Protein AF-A0A7C5J459-F1 (afdb_monomer_lite)

Structure (mmCIF, N/CA/C/O backbone):
data_AF-A0A7C5J459-F1
#
_entry.id   AF-A0A7C5J459-F1
#
loop_
_atom_site.group_PDB
_atom_site.id
_atom_site.type_symbol
_atom_site.label_atom_id
_atom_site.label_alt_id
_atom_site.label_comp_id
_atom_site.label_asym_id
_atom_site.label_entity_id
_atom_site.label_seq_id
_atom_site.pdbx_PDB_ins_code
_atom_site.Cartn_x
_atom_site.Cartn_y
_atom_site.Cartn_z
_atom_site.occupancy
_atom_site.B_iso_or_equiv
_atom_site.auth_seq_id
_atom_site.auth_comp_id
_atom_site.auth_asym_id
_atom_site.auth_atom_id
_atom_site.pdbx_PDB_model_num
ATOM 1 N N . MET A 1 1 ? -40.229 -3.861 -42.668 1.00 36.97 1 MET A N 1
ATOM 2 C CA . MET A 1 1 ? -39.120 -4.112 -41.718 1.00 36.97 1 MET A CA 1
ATOM 3 C C . MET A 1 1 ? -38.227 -2.875 -41.740 1.00 36.97 1 MET A C 1
ATOM 5 O O . MET A 1 1 ? -38.131 -2.280 -42.805 1.00 36.97 1 MET A O 1
ATOM 9 N N . PRO A 1 2 ? -37.798 -2.375 -40.574 1.00 46.31 2 PRO A N 1
ATOM 10 C CA . PRO A 1 2 ? -38.264 -1.089 -40.047 1.00 46.31 2 PRO A CA 1
ATOM 11 C C . PRO A 1 2 ? -37.436 0.136 -40.458 1.00 46.31 2 PRO A C 1
ATOM 13 O O . PRO A 1 2 ? -36.292 0.038 -40.888 1.00 46.31 2 PRO A O 1
ATOM 16 N N . ALA A 1 3 ? -38.092 1.290 -40.317 1.00 39.53 3 ALA A N 1
ATOM 17 C CA . ALA A 1 3 ? -37.612 2.631 -40.607 1.00 39.53 3 ALA A CA 1
ATOM 18 C C . ALA A 1 3 ? -36.540 3.103 -39.609 1.00 39.53 3 ALA A C 1
ATOM 20 O O . ALA A 1 3 ? -36.643 2.858 -38.408 1.00 39.53 3 ALA A O 1
ATOM 21 N N . ALA A 1 4 ? -35.543 3.826 -40.122 1.00 38.62 4 ALA A N 1
ATOM 22 C CA . ALA A 1 4 ? -34.521 4.502 -39.336 1.00 38.62 4 ALA A CA 1
ATOM 23 C C . ALA A 1 4 ? -35.116 5.724 -38.616 1.00 38.62 4 ALA A C 1
ATOM 25 O O . ALA A 1 4 ? -35.597 6.661 -39.256 1.00 38.62 4 ALA A O 1
ATOM 26 N N . ILE A 1 5 ? -35.073 5.715 -37.284 1.00 43.75 5 ILE A N 1
ATOM 27 C CA . ILE A 1 5 ? -35.414 6.862 -36.439 1.00 43.75 5 ILE A CA 1
ATOM 28 C C . ILE A 1 5 ? -34.123 7.646 -36.190 1.00 43.75 5 ILE A C 1
ATOM 30 O O . ILE A 1 5 ? -33.204 7.172 -35.527 1.00 43.75 5 ILE A O 1
ATOM 34 N N . SER A 1 6 ? -34.056 8.848 -36.760 1.00 34.56 6 SER A N 1
ATOM 35 C CA . SER A 1 6 ? -33.004 9.833 -36.511 1.00 34.56 6 SER A CA 1
ATOM 36 C C . SER A 1 6 ? -33.302 10.560 -35.198 1.00 34.56 6 SER A C 1
ATOM 38 O O . SER A 1 6 ? -34.244 11.347 -35.122 1.00 34.56 6 SER A O 1
ATOM 40 N N . PHE A 1 7 ? -32.509 10.294 -34.159 1.00 35.31 7 PHE A N 1
ATOM 41 C CA . PHE A 1 7 ? -32.502 11.095 -32.935 1.00 35.31 7 PHE A CA 1
ATOM 42 C C . PHE A 1 7 ? -31.514 12.254 -33.097 1.00 35.31 7 PHE A C 1
ATOM 44 O O . PHE A 1 7 ? -30.306 12.054 -33.192 1.00 35.31 7 PHE A O 1
ATOM 51 N N . ARG A 1 8 ? -32.042 13.481 -33.136 1.00 41.81 8 ARG A N 1
ATOM 52 C CA . ARG A 1 8 ? -31.264 14.716 -32.977 1.00 41.81 8 ARG A CA 1
ATOM 53 C C . ARG A 1 8 ? -31.204 15.022 -31.475 1.00 41.81 8 ARG A C 1
ATOM 55 O O . ARG A 1 8 ? -32.276 15.130 -30.879 1.00 41.81 8 ARG A O 1
ATOM 62 N N . PRO A 1 9 ? -30.030 15.180 -30.846 1.00 42.03 9 PRO A N 1
ATOM 63 C CA . PRO A 1 9 ? -29.979 15.675 -29.479 1.00 42.03 9 PRO A CA 1
ATOM 64 C C . PRO A 1 9 ? -30.369 17.159 -29.468 1.00 42.03 9 PRO A C 1
ATOM 66 O O . PRO A 1 9 ? -29.843 17.967 -30.236 1.00 42.03 9 PRO A O 1
ATOM 69 N N . ALA A 1 10 ? -31.347 17.498 -28.630 1.00 44.25 10 ALA A N 1
ATOM 70 C CA . ALA A 1 10 ? -31.768 18.866 -28.384 1.00 44.25 10 ALA A CA 1
ATOM 71 C C . ALA A 1 10 ? -30.660 19.612 -27.625 1.00 44.25 10 ALA A C 1
ATOM 73 O O . ALA A 1 10 ? -30.301 19.236 -26.511 1.00 44.25 10 ALA A O 1
ATOM 74 N N . LEU A 1 11 ? -30.132 20.673 -28.237 1.00 48.59 11 LEU A N 1
ATOM 75 C CA . LEU A 1 11 ? -29.328 21.689 -27.562 1.00 48.59 11 LEU A CA 1
ATOM 76 C C . LEU A 1 11 ? -30.229 22.405 -26.539 1.00 48.59 11 LEU A C 1
ATOM 78 O O . LEU A 1 11 ? -31.066 23.221 -26.924 1.00 48.59 11 LEU A O 1
ATOM 82 N N . LEU A 1 12 ? -30.065 22.117 -25.246 1.00 48.66 12 LEU A N 1
ATOM 83 C CA . LEU A 1 12 ? -30.509 23.027 -24.191 1.00 48.66 12 LEU A CA 1
ATOM 84 C C . LEU A 1 12 ? -29.390 24.044 -23.957 1.00 48.66 12 LEU A C 1
ATOM 86 O O . LEU A 1 12 ? -28.321 23.711 -23.451 1.00 48.66 12 LEU A O 1
ATOM 90 N N . GLY A 1 13 ? -29.635 25.285 -24.374 1.00 43.88 13 GLY A N 1
ATOM 91 C CA . GLY A 1 13 ? -28.769 26.415 -24.072 1.00 43.88 13 GLY A CA 1
ATOM 92 C C . GLY A 1 13 ? -28.846 26.757 -22.587 1.00 43.88 13 GLY A C 1
ATOM 93 O O . GLY A 1 13 ? -29.892 27.182 -22.104 1.00 43.88 13 GLY A O 1
ATOM 94 N N . ALA A 1 14 ? -27.736 26.587 -21.873 1.00 42.94 14 ALA A N 1
ATOM 95 C CA . ALA A 1 14 ? -27.545 27.185 -20.562 1.00 42.94 14 ALA A CA 1
ATOM 96 C C . ALA A 1 14 ? -27.091 28.637 -20.760 1.00 42.94 14 ALA A C 1
ATOM 98 O O . ALA A 1 14 ? -25.957 28.905 -21.160 1.00 42.94 14 ALA A O 1
ATOM 99 N N . THR A 1 15 ? -27.992 29.584 -20.515 1.00 44.31 15 THR A N 1
ATOM 100 C CA . THR A 1 15 ? -27.653 31.006 -20.451 1.00 44.31 15 THR A CA 1
ATOM 101 C C . THR A 1 15 ? -26.947 31.266 -19.121 1.00 44.31 15 THR A C 1
ATOM 103 O O . THR A 1 15 ? -27.583 31.267 -18.071 1.00 44.31 15 THR A O 1
ATOM 106 N N . PHE A 1 16 ? -25.631 31.475 -19.153 1.00 34.34 16 PHE A N 1
ATOM 107 C CA . PHE A 1 16 ? -24.871 31.957 -18.000 1.00 34.34 16 PHE A CA 1
ATOM 108 C C . PHE A 1 16 ? -25.164 33.448 -17.800 1.00 34.34 16 PHE A C 1
ATOM 110 O O . PHE A 1 16 ? -24.742 34.283 -18.600 1.00 34.34 16 PHE A O 1
ATOM 117 N N . VAL A 1 17 ? -25.883 33.790 -16.732 1.00 41.41 17 VAL A N 1
ATOM 118 C CA . VAL A 1 17 ? -25.944 35.165 -16.227 1.00 41.41 17 VAL A CA 1
ATOM 119 C C . VAL A 1 17 ? -24.938 35.258 -15.087 1.00 41.41 17 VAL A C 1
ATOM 121 O O . VAL A 1 17 ? -25.175 34.757 -13.993 1.00 41.41 17 VAL A O 1
ATOM 124 N N . ALA A 1 18 ? -23.784 35.863 -15.362 1.00 36.44 18 ALA A N 1
ATOM 125 C CA . ALA A 1 18 ? -22.831 36.234 -14.328 1.00 36.44 18 ALA A CA 1
ATOM 126 C C . ALA A 1 18 ? -23.321 37.517 -13.645 1.00 36.44 18 ALA A C 1
ATOM 128 O O . ALA A 1 18 ? -23.294 38.593 -14.243 1.00 36.44 18 ALA A O 1
ATOM 129 N N . THR A 1 19 ? -23.746 37.415 -12.389 1.00 40.78 19 THR A N 1
ATOM 130 C CA . 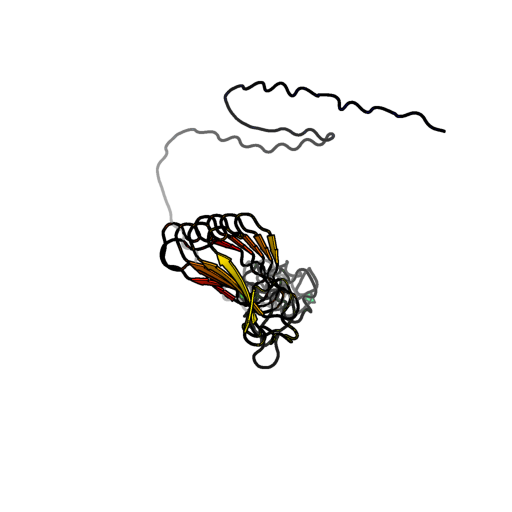THR A 1 19 ? -23.840 38.568 -11.488 1.00 40.78 19 THR A CA 1
ATOM 131 C C . THR A 1 19 ? -22.847 38.384 -10.356 1.00 40.78 19 THR A C 1
ATOM 133 O O . THR A 1 19 ? -22.788 37.333 -9.725 1.00 40.78 19 THR A O 1
ATOM 136 N N . ALA A 1 20 ? -22.028 39.411 -10.147 1.00 42.12 20 ALA A N 1
ATOM 137 C CA . ALA A 1 20 ? -21.044 39.468 -9.084 1.00 42.12 20 ALA A CA 1
ATOM 138 C C . ALA A 1 20 ? -21.714 39.422 -7.698 1.00 42.12 20 ALA A C 1
ATOM 140 O O . ALA A 1 20 ? -22.763 40.031 -7.505 1.00 42.12 20 ALA A O 1
ATOM 141 N N . ALA A 1 21 ? -21.010 38.779 -6.761 1.00 43.44 21 ALA A N 1
ATOM 142 C CA . ALA A 1 21 ? -21.267 38.637 -5.323 1.00 43.44 21 ALA A CA 1
ATOM 143 C C . ALA A 1 21 ? -22.096 37.410 -4.875 1.00 43.44 21 ALA A C 1
ATOM 145 O O . ALA A 1 21 ? -23.316 37.398 -4.953 1.00 43.44 21 ALA A O 1
ATOM 146 N N . GLY A 1 22 ? -21.379 36.435 -4.292 1.00 39.56 22 GLY A N 1
ATOM 147 C CA . GLY A 1 22 ? -21.851 35.559 -3.208 1.00 39.56 22 GLY A CA 1
ATOM 148 C C . GLY A 1 22 ? -22.685 34.336 -3.599 1.00 39.56 22 GLY A C 1
ATOM 149 O O . GLY A 1 22 ? -23.888 34.440 -3.800 1.00 39.56 22 GLY A O 1
ATOM 150 N N . CYS A 1 23 ? -22.065 33.153 -3.619 1.00 37.84 23 CYS A N 1
ATOM 151 C CA . CYS A 1 23 ? -22.757 31.869 -3.748 1.00 37.84 23 CYS A CA 1
ATOM 152 C C . CYS A 1 23 ? -23.533 31.512 -2.468 1.00 37.84 23 CYS A C 1
ATOM 154 O O . CYS A 1 23 ? -22.913 31.239 -1.443 1.00 37.84 23 CYS A O 1
ATOM 156 N N . THR A 1 24 ? -24.857 31.383 -2.553 1.00 46.66 24 THR A N 1
ATOM 157 C CA . THR A 1 24 ? -25.618 30.421 -1.741 1.00 46.66 24 THR A CA 1
ATOM 158 C C . THR A 1 24 ? -26.584 29.672 -2.660 1.00 46.66 24 THR A C 1
ATOM 160 O O . THR A 1 24 ? -27.408 30.259 -3.357 1.00 46.66 24 THR A O 1
ATOM 163 N N . SER A 1 25 ? -26.433 28.353 -2.734 1.00 49.34 25 SER A N 1
ATOM 164 C CA . SER A 1 25 ? -27.299 27.466 -3.510 1.00 49.34 25 SER A CA 1
ATOM 165 C C . SER A 1 25 ? -28.414 26.930 -2.614 1.00 49.34 25 SER A C 1
ATOM 167 O O . SER A 1 25 ? -28.144 26.169 -1.688 1.00 49.34 25 SER A O 1
ATOM 169 N N . ILE A 1 26 ? -29.659 27.313 -2.906 1.00 48.06 26 ILE A N 1
ATOM 170 C CA . ILE A 1 26 ? -30.873 26.685 -2.369 1.00 48.06 26 ILE A CA 1
ATOM 171 C C . ILE A 1 26 ? -31.306 25.595 -3.355 1.00 48.06 26 ILE A C 1
ATOM 173 O O . ILE A 1 26 ? -31.574 25.885 -4.521 1.00 48.06 26 ILE A O 1
ATOM 177 N N . LEU A 1 27 ? -31.366 24.347 -2.887 1.00 43.16 27 LEU A N 1
ATOM 178 C CA . LEU A 1 27 ? -32.030 23.241 -3.575 1.00 43.16 27 LEU A CA 1
ATOM 179 C C . LEU A 1 27 ? -33.390 23.018 -2.904 1.00 43.16 27 LEU A C 1
ATOM 181 O O . LEU A 1 27 ? -33.455 22.754 -1.707 1.00 43.16 27 LEU A O 1
ATOM 185 N N . ASP A 1 28 ? -34.462 23.153 -3.681 1.00 36.19 28 ASP A N 1
ATOM 186 C CA . ASP A 1 28 ? -35.843 22.929 -3.253 1.00 36.19 28 ASP A CA 1
ATOM 187 C C . ASP A 1 28 ? -36.226 21.464 -3.519 1.00 36.19 28 ASP A C 1
ATOM 189 O O . ASP A 1 28 ? -36.367 21.041 -4.668 1.00 36.19 28 ASP A O 1
ATOM 193 N N . PHE A 1 29 ? -36.368 20.680 -2.450 1.00 45.53 29 PHE A N 1
ATOM 194 C CA . PHE A 1 29 ? -37.084 19.409 -2.459 1.00 45.53 29 PHE A CA 1
ATOM 195 C C . PHE A 1 29 ? -38.150 19.456 -1.365 1.00 45.53 29 PHE A C 1
ATOM 197 O O . PHE A 1 29 ? -37.853 19.319 -0.184 1.00 45.53 29 PHE A O 1
ATOM 204 N N . GLY A 1 30 ? -39.408 19.600 -1.774 1.00 46.78 30 GLY A N 1
ATOM 205 C CA . GLY A 1 30 ? -40.540 18.997 -1.073 1.00 46.78 30 GLY A CA 1
ATOM 206 C C . GLY A 1 30 ? -40.690 19.323 0.417 1.00 46.78 30 GLY A C 1
ATOM 207 O O . GLY A 1 30 ? -40.675 18.421 1.246 1.00 46.78 30 GLY A O 1
ATOM 208 N N . GLY A 1 31 ? -40.973 20.586 0.742 1.00 55.03 31 GLY A N 1
ATOM 209 C CA . GLY A 1 31 ? -41.953 20.906 1.789 1.00 55.03 31 GLY A CA 1
ATOM 210 C C . GLY A 1 31 ? -41.578 20.688 3.262 1.00 55.03 31 GLY A C 1
ATOM 211 O O . GLY A 1 31 ? -42.491 20.656 4.085 1.00 55.03 31 GLY A O 1
ATOM 212 N N . TYR A 1 32 ? -40.298 20.603 3.629 1.00 40.75 32 TYR A N 1
ATOM 213 C CA . TYR A 1 32 ? -39.860 20.713 5.029 1.00 40.75 32 TYR A CA 1
ATOM 214 C C . TYR A 1 32 ? -38.958 21.939 5.221 1.00 40.75 32 TYR A C 1
ATOM 216 O O . TYR A 1 32 ? -37.886 22.033 4.631 1.00 40.75 32 TYR A O 1
ATOM 224 N N . SER A 1 33 ? -39.396 22.888 6.052 1.00 40.75 33 SER A N 1
ATOM 225 C CA . SER A 1 33 ? -38.630 24.090 6.400 1.00 40.75 33 SER A CA 1
ATOM 226 C C . SER A 1 33 ? -37.713 23.816 7.594 1.00 40.75 33 SER A C 1
ATOM 228 O O . SER A 1 33 ? -38.206 23.503 8.677 1.00 40.75 33 SER A O 1
ATOM 230 N N . TYR A 1 34 ? -36.401 23.993 7.421 1.00 39.59 34 TYR A N 1
ATOM 231 C CA . TYR A 1 34 ? -35.430 24.084 8.515 1.00 39.59 34 TYR A CA 1
ATOM 232 C C . TYR A 1 34 ? -34.784 25.475 8.499 1.00 39.59 34 TYR A C 1
ATOM 234 O O . TYR A 1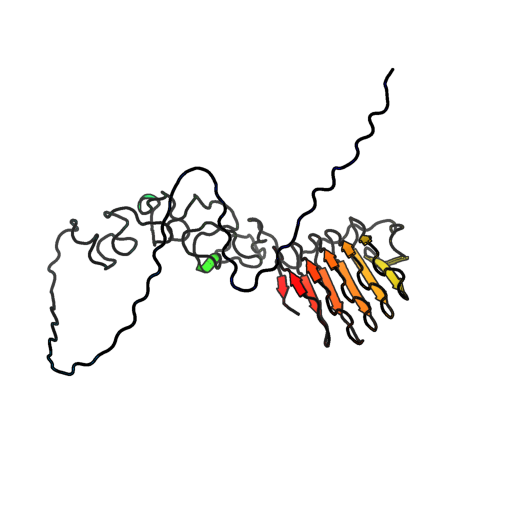 34 ? -34.339 25.945 7.454 1.00 39.59 34 TYR A O 1
ATOM 242 N N . VAL A 1 35 ? -34.776 26.145 9.651 1.00 44.16 35 VAL A N 1
ATOM 243 C CA . VAL A 1 35 ? -34.154 27.457 9.873 1.00 44.16 35 VAL A CA 1
ATOM 244 C C . VAL A 1 35 ? -32.931 27.260 10.759 1.00 44.16 35 VAL A C 1
ATOM 246 O O . VAL A 1 35 ? -33.081 26.866 11.911 1.00 44.16 35 VAL A O 1
ATOM 249 N N . ASP A 1 36 ? -31.741 27.556 10.236 1.00 43.09 36 ASP A N 1
ATOM 250 C CA . ASP A 1 36 ? -30.550 27.772 11.059 1.00 43.09 36 ASP A CA 1
ATOM 251 C C . ASP A 1 36 ? -30.332 29.281 11.221 1.00 43.09 36 ASP A C 1
ATOM 253 O O . ASP A 1 36 ? -30.130 30.019 10.252 1.00 43.09 36 ASP A O 1
ATOM 257 N N . GLY A 1 37 ? -30.486 29.748 12.457 1.00 42.72 37 GLY A N 1
ATOM 258 C CA . GLY A 1 37 ? -30.355 31.145 12.830 1.00 42.72 37 GLY A CA 1
ATOM 259 C C . GLY A 1 37 ? -28.915 31.461 13.197 1.00 42.72 37 GLY A C 1
ATOM 260 O O . GLY A 1 37 ? -28.505 31.239 14.331 1.00 42.72 37 GLY A O 1
ATOM 261 N N . THR A 1 38 ? -28.176 32.082 12.280 1.00 49.25 38 THR A N 1
ATOM 262 C CA . THR A 1 38 ? -26.984 32.855 12.641 1.00 49.25 38 THR A CA 1
ATOM 263 C C . THR A 1 38 ? -27.313 34.345 12.596 1.00 49.25 38 THR A C 1
ATOM 265 O O . THR A 1 38 ? -27.436 34.962 11.541 1.00 49.25 38 THR A O 1
ATOM 268 N N . GLY A 1 39 ? -27.487 34.928 13.781 1.00 41.28 39 GLY A N 1
ATOM 269 C CA . GLY A 1 39 ? -27.617 36.366 13.991 1.00 41.28 39 GLY A CA 1
ATOM 270 C C . GLY A 1 39 ? -26.680 36.789 15.112 1.00 41.28 39 GLY A C 1
ATOM 271 O O . GLY A 1 39 ? -26.988 36.593 16.283 1.00 41.28 39 GLY A O 1
ATOM 272 N N . GLY A 1 40 ? -25.520 37.328 14.742 1.00 42.12 40 GLY A N 1
ATOM 273 C CA . GLY A 1 40 ? -24.669 38.076 15.656 1.00 42.12 40 GLY A CA 1
ATOM 274 C C . GLY A 1 40 ? -25.208 39.491 15.839 1.00 42.12 40 GLY A C 1
ATOM 275 O O . GLY A 1 40 ? -25.556 40.145 14.859 1.00 42.12 40 GLY A O 1
ATOM 276 N N . GLU A 1 41 ? -25.208 39.980 17.078 1.00 45.81 41 GLU A N 1
ATOM 277 C CA . GLU A 1 41 ? -25.337 41.406 17.370 1.00 45.81 41 GLU A CA 1
ATOM 278 C C . GLU A 1 41 ? -24.109 41.883 18.147 1.00 45.81 41 GLU A C 1
ATOM 280 O O . GLU A 1 41 ? -23.747 41.372 19.207 1.00 45.81 41 GLU A O 1
ATOM 285 N N . THR A 1 42 ? -23.444 42.881 17.577 1.00 41.09 42 THR A N 1
ATOM 286 C CA . THR A 1 42 ? -22.448 43.723 18.231 1.00 41.09 42 THR A CA 1
ATOM 287 C C . THR A 1 42 ? -23.141 44.795 19.066 1.00 41.09 42 THR A C 1
ATOM 289 O O . THR A 1 42 ? -23.917 45.556 18.497 1.00 41.09 42 THR A O 1
ATOM 292 N N . SER A 1 43 ? -22.753 44.977 20.333 1.00 49.09 43 SER A N 1
ATOM 293 C CA . SER A 1 43 ? -22.712 46.313 20.959 1.00 49.09 43 SER A CA 1
ATOM 294 C C . SER A 1 43 ? -22.081 46.309 22.358 1.00 49.09 43 SER A C 1
ATOM 296 O O . SER A 1 43 ? -22.641 45.781 23.309 1.00 49.09 43 SER A O 1
ATOM 298 N N . THR A 1 44 ? -20.915 46.960 22.442 1.00 42.38 44 THR A N 1
ATOM 299 C CA . THR A 1 44 ? -20.500 47.955 23.455 1.00 42.38 44 THR A CA 1
ATOM 300 C C . THR A 1 44 ? -20.931 47.821 24.923 1.00 42.38 44 THR A C 1
ATOM 302 O O . THR A 1 44 ? -22.092 48.020 25.256 1.00 42.38 44 THR A O 1
ATOM 305 N N . GLY A 1 45 ? -19.920 47.840 25.804 1.00 39.41 45 GLY A N 1
ATOM 306 C CA . GLY A 1 45 ? -19.859 48.862 26.859 1.00 39.41 45 GLY A CA 1
ATOM 307 C C . GLY A 1 45 ? -19.779 48.378 28.310 1.00 39.41 45 GLY A C 1
ATOM 308 O O . GLY A 1 45 ? -20.798 48.141 28.934 1.00 39.41 45 GLY A O 1
ATOM 309 N N . GLY A 1 46 ? -18.549 48.359 28.840 1.00 42.09 46 GLY A N 1
ATOM 310 C CA . GLY A 1 46 ? -18.129 48.994 30.103 1.00 42.09 46 GLY A CA 1
ATOM 311 C C . GLY A 1 46 ? -18.852 48.682 31.422 1.00 42.09 46 GLY A C 1
ATOM 312 O O . GLY A 1 46 ? -20.011 49.024 31.610 1.00 42.09 46 GLY A O 1
ATOM 313 N N . GLY A 1 47 ? -18.090 48.234 32.425 1.00 40.41 47 GLY A N 1
ATOM 314 C CA . GLY A 1 47 ? -18.526 48.314 33.822 1.00 40.41 47 GLY A CA 1
ATOM 315 C C . GLY A 1 47 ? -17.657 47.513 34.777 1.00 40.41 47 GLY A C 1
ATOM 316 O O . GLY A 1 47 ? -17.727 46.295 34.810 1.00 40.41 47 GLY A O 1
ATOM 317 N N . ALA A 1 48 ? -16.821 48.211 35.534 1.00 41.41 48 ALA A N 1
ATOM 318 C CA . ALA A 1 48 ? -15.848 47.659 36.458 1.00 41.41 48 ALA A CA 1
ATOM 319 C C . ALA A 1 48 ? -16.449 47.074 37.757 1.00 41.41 48 ALA A C 1
ATOM 321 O O . ALA A 1 48 ? -17.386 47.631 38.319 1.00 41.41 48 ALA A O 1
ATOM 322 N N . ALA A 1 49 ? -15.714 46.086 38.282 1.00 43.28 49 ALA A N 1
ATOM 323 C CA . ALA A 1 49 ? -15.278 45.940 39.677 1.00 43.28 49 ALA A CA 1
ATOM 324 C C . ALA A 1 49 ? -16.145 45.208 40.729 1.00 43.28 49 ALA A C 1
ATOM 326 O O . ALA A 1 49 ? -17.339 45.436 40.881 1.00 43.28 49 ALA A O 1
ATOM 327 N N . LEU A 1 50 ? -15.373 44.492 41.573 1.00 42.66 50 LEU A N 1
ATOM 328 C CA . LEU A 1 50 ? -15.636 43.942 42.918 1.00 42.66 50 LEU A CA 1
ATOM 329 C C . LEU A 1 50 ? -16.492 42.659 42.921 1.00 42.66 50 LEU A C 1
ATOM 331 O O . LEU A 1 50 ? -17.558 42.635 42.338 1.00 42.66 50 LEU A O 1
ATOM 335 N N . GLY A 1 51 ? -16.145 41.541 43.559 1.00 41.78 51 GLY A N 1
ATOM 336 C CA . GLY A 1 51 ? -15.130 41.195 44.550 1.00 41.78 51 GLY A CA 1
ATOM 337 C C . GLY A 1 51 ? -15.618 39.945 45.317 1.00 41.78 51 GLY A C 1
ATOM 338 O O . GLY A 1 51 ? -16.816 39.684 45.351 1.00 41.78 51 GLY A O 1
ATOM 339 N N . GLY A 1 52 ? -14.696 39.210 45.952 1.00 46.09 52 GLY A N 1
ATOM 340 C CA . GLY A 1 52 ? -14.973 38.091 46.877 1.00 46.09 52 GLY A CA 1
ATOM 341 C C . GLY A 1 52 ? -15.059 36.726 46.176 1.00 46.09 52 GLY A C 1
ATOM 342 O O . GLY A 1 52 ? -15.823 36.563 45.243 1.00 46.09 52 GLY A O 1
ATOM 343 N N . GLY A 1 53 ? -14.269 35.702 46.503 1.00 47.31 53 GLY A N 1
ATOM 344 C CA . GLY A 1 53 ? -13.814 35.292 47.830 1.00 47.31 53 GLY A CA 1
ATOM 345 C C . GLY A 1 53 ? -14.762 34.209 48.346 1.00 47.31 53 GLY A C 1
ATOM 346 O O . GLY A 1 53 ? -15.834 34.529 48.840 1.00 47.31 53 GLY A O 1
ATOM 347 N N . GLY A 1 54 ? -14.374 32.940 48.213 1.00 45.66 54 GLY A N 1
ATOM 348 C CA . GLY A 1 54 ? -15.191 31.812 48.657 1.00 45.66 54 GLY A CA 1
ATOM 349 C C . GLY A 1 54 ? -14.519 30.471 48.396 1.00 45.66 54 GLY A C 1
ATOM 350 O O . GLY A 1 54 ? -14.946 29.722 47.528 1.00 45.66 54 GLY A O 1
ATOM 351 N N . ALA A 1 55 ? -13.446 30.189 49.136 1.00 53.84 55 ALA A N 1
ATOM 352 C CA . ALA A 1 55 ? -12.944 28.832 49.295 1.00 53.84 55 ALA A CA 1
ATOM 353 C C . ALA A 1 55 ? -13.996 28.009 50.053 1.00 53.84 55 ALA A C 1
ATOM 355 O O . ALA A 1 55 ? -14.388 28.377 51.161 1.00 53.84 55 ALA A O 1
ATOM 356 N N . GLY A 1 56 ? -14.439 26.909 49.454 1.00 49.47 56 GLY A N 1
ATOM 357 C CA . GLY A 1 56 ? -15.323 25.928 50.068 1.00 49.47 56 GLY A CA 1
ATOM 358 C C . GLY A 1 56 ? -14.737 24.535 49.905 1.00 49.47 56 GLY A C 1
ATOM 359 O O . GLY A 1 56 ? -15.190 23.769 49.066 1.00 49.47 56 GLY A O 1
ATOM 360 N N . SER A 1 57 ? -13.710 24.216 50.692 1.00 60.06 57 SER A N 1
ATOM 361 C CA . SER A 1 57 ? -13.305 22.831 50.930 1.00 60.06 57 SER A CA 1
ATOM 362 C C . SER A 1 57 ? -14.367 22.171 51.806 1.00 60.06 57 SER A C 1
ATOM 364 O O . SER A 1 57 ? -14.396 22.374 53.018 1.00 60.06 57 SER A O 1
ATOM 366 N N . GLY A 1 58 ? -15.255 21.401 51.184 1.00 52.84 58 GLY A N 1
ATOM 367 C CA . GLY A 1 58 ? -16.143 20.471 51.869 1.00 52.84 58 GLY A CA 1
ATOM 368 C C . GLY A 1 58 ? -15.501 19.092 51.902 1.00 52.84 58 GLY A C 1
ATOM 369 O O . GLY A 1 58 ? -15.729 18.288 51.010 1.00 52.84 58 GLY A O 1
ATOM 370 N N . GLY A 1 59 ? -14.672 18.831 52.913 1.00 57.75 59 GLY A N 1
ATOM 371 C CA . GLY A 1 59 ? -14.229 17.477 53.234 1.00 57.75 59 GLY A CA 1
ATOM 372 C C . GLY A 1 59 ? -15.402 16.673 53.788 1.00 57.75 59 GLY A C 1
ATOM 373 O O . GLY A 1 59 ? -15.778 16.850 54.945 1.00 57.75 59 GLY A O 1
ATOM 374 N N . GLY A 1 60 ? -15.982 15.810 52.958 1.00 55.94 60 GLY A N 1
ATOM 375 C CA . GLY A 1 60 ? -16.938 14.793 53.374 1.00 55.94 60 GLY A CA 1
ATOM 376 C C . GLY A 1 60 ? -16.207 13.488 53.651 1.00 55.94 60 GLY A C 1
ATOM 377 O O . GLY A 1 60 ? -15.870 12.751 52.733 1.00 55.94 60 GLY A O 1
ATOM 378 N N . THR A 1 61 ? -15.957 13.181 54.922 1.00 50.91 61 THR A N 1
ATOM 379 C CA . THR A 1 61 ? -15.645 11.814 55.349 1.00 50.91 61 THR A CA 1
ATOM 380 C C . THR A 1 61 ? -16.919 10.982 55.221 1.00 50.91 61 THR A C 1
ATOM 382 O O . THR A 1 61 ? -17.728 10.935 56.150 1.00 50.91 61 THR A O 1
ATOM 385 N N . GLY A 1 62 ? -17.122 10.381 54.050 1.00 54.78 62 GLY A N 1
ATOM 386 C CA . GLY A 1 62 ? -18.208 9.447 53.783 1.00 54.78 62 GLY A CA 1
ATOM 387 C C . GLY A 1 62 ? -17.950 8.120 54.486 1.00 54.78 62 GLY A C 1
ATOM 388 O O . GLY A 1 62 ? -17.143 7.305 54.054 1.00 54.78 62 GLY A O 1
ATOM 389 N N . THR A 1 63 ? -18.629 7.911 55.608 1.00 51.12 63 THR A N 1
ATOM 390 C CA . THR A 1 63 ? -18.867 6.585 56.177 1.00 51.12 63 THR A CA 1
ATOM 391 C C . THR A 1 63 ? -19.579 5.725 55.136 1.00 51.12 63 THR A C 1
ATOM 393 O O . THR A 1 63 ? -20.582 6.180 54.589 1.00 51.12 63 THR A O 1
ATOM 396 N N . GLY A 1 64 ? -19.073 4.511 54.890 1.00 57.28 64 GLY A N 1
ATOM 397 C CA . GLY A 1 64 ? -19.600 3.561 53.907 1.00 57.28 64 GLY A CA 1
ATOM 398 C C . GLY A 1 64 ? -21.126 3.510 53.883 1.00 57.28 64 GLY A C 1
ATOM 399 O O . GLY A 1 64 ? -21.760 2.995 54.807 1.00 57.28 64 GLY A O 1
ATOM 400 N N . THR A 1 65 ? -21.689 4.072 52.818 1.00 54.09 65 THR A N 1
ATOM 401 C CA . THR A 1 65 ? -23.092 3.917 52.443 1.00 54.09 65 THR A CA 1
ATOM 402 C C . THR A 1 65 ? -23.160 2.683 51.540 1.00 54.09 65 THR A C 1
ATOM 404 O O . THR A 1 65 ? -22.263 2.492 50.721 1.00 54.09 65 THR A O 1
ATOM 407 N N . PRO A 1 66 ? -24.132 1.776 51.723 1.00 54.31 66 PRO A N 1
ATOM 408 C CA . PRO A 1 66 ? -24.273 0.623 50.843 1.00 54.31 66 PRO A CA 1
ATOM 409 C C . PRO A 1 66 ? -24.559 1.103 49.415 1.00 54.31 66 PRO A C 1
ATOM 411 O O . PRO A 1 66 ? -25.438 1.945 49.247 1.00 54.31 66 PRO A O 1
ATOM 414 N N . ALA A 1 67 ? -23.827 0.551 48.437 1.00 55.47 67 ALA A N 1
ATOM 415 C CA . ALA A 1 67 ? -23.975 0.787 46.998 1.00 55.47 67 ALA A CA 1
ATOM 416 C C . ALA A 1 67 ? -25.458 0.907 46.621 1.00 55.47 67 ALA A C 1
ATOM 418 O O . ALA A 1 67 ? -26.217 -0.065 46.691 1.00 55.47 67 ALA A O 1
ATOM 419 N N . GLY A 1 68 ? -25.897 2.126 46.334 1.00 54.78 68 GLY A N 1
ATOM 420 C CA . GLY A 1 68 ? -27.313 2.446 46.341 1.00 54.78 68 GLY A CA 1
ATOM 421 C C . GLY A 1 68 ? -27.587 3.770 45.661 1.00 54.78 68 GLY A C 1
ATOM 422 O O . GLY A 1 68 ? -27.728 4.782 46.334 1.00 54.78 68 GLY A O 1
ATOM 423 N N . VAL A 1 69 ? -27.717 3.716 44.334 1.00 55.59 69 VAL A N 1
ATOM 424 C CA . VAL A 1 69 ? -28.337 4.701 43.421 1.00 55.59 69 VAL A CA 1
ATOM 425 C C . VAL A 1 69 ? -27.798 6.141 43.401 1.00 55.59 69 VAL A C 1
ATOM 427 O O . VAL A 1 69 ? -28.218 6.892 42.527 1.00 55.59 69 VAL A O 1
ATOM 430 N N . GLY A 1 70 ? -26.921 6.540 44.325 1.00 66.88 70 GLY A N 1
ATOM 431 C CA . GLY A 1 70 ? -26.303 7.873 44.358 1.00 66.88 70 GLY A CA 1
ATOM 432 C C . GLY A 1 70 ? -25.063 8.004 43.478 1.00 66.88 70 GLY A C 1
ATOM 433 O O . GLY A 1 70 ? -24.834 9.074 42.935 1.00 66.88 70 GLY A O 1
ATOM 434 N N . ASP A 1 71 ? -24.349 6.898 43.303 1.00 81.69 71 ASP A N 1
ATOM 435 C CA . ASP A 1 71 ? -23.028 6.837 42.669 1.00 81.69 71 ASP A CA 1
ATOM 436 C C . ASP A 1 71 ? -23.102 6.908 41.126 1.00 81.69 71 ASP A C 1
ATOM 438 O O . ASP A 1 71 ? -22.102 7.106 40.469 1.00 81.69 71 ASP A O 1
ATOM 442 N N . CYS A 1 72 ? -24.297 6.758 40.533 1.00 90.06 72 CYS A N 1
ATOM 443 C CA . CYS A 1 72 ? -24.472 6.624 39.076 1.00 90.06 72 CYS A CA 1
ATOM 444 C C . CYS A 1 72 ? -24.674 7.946 38.303 1.00 90.06 72 CYS A C 1
ATOM 446 O O . CYS A 1 72 ? -25.198 7.915 37.185 1.00 90.06 72 CYS A O 1
ATOM 448 N N . ALA A 1 73 ? -24.474 9.102 38.939 1.00 91.81 73 ALA A N 1
ATOM 449 C CA . ALA A 1 73 ? -24.730 10.424 38.349 1.00 91.81 73 ALA A CA 1
ATOM 450 C C . ALA A 1 73 ? -24.013 11.548 39.126 1.00 91.81 73 ALA A C 1
ATOM 452 O O . ALA A 1 73 ? -24.596 12.617 39.355 1.00 91.81 73 ALA A O 1
ATOM 453 N N . ASP A 1 74 ? -22.802 11.280 39.607 1.00 92.06 74 ASP A N 1
ATOM 454 C CA . ASP A 1 74 ? -21.998 12.187 40.424 1.00 92.06 74 ASP A CA 1
ATOM 455 C C . ASP A 1 74 ? -20.684 12.650 39.759 1.00 92.06 74 ASP A C 1
ATOM 457 O O . ASP A 1 74 ? -19.847 13.288 40.411 1.00 92.06 74 ASP A O 1
ATOM 461 N N . ASP A 1 75 ? -20.540 12.404 38.452 1.00 92.81 75 ASP A N 1
ATOM 462 C CA . ASP A 1 75 ? -19.383 12.747 37.621 1.00 92.81 75 ASP A CA 1
ATOM 463 C C . ASP A 1 75 ? -18.070 12.076 38.086 1.00 92.81 75 ASP A C 1
ATOM 465 O O . ASP A 1 75 ? -16.972 12.491 37.687 1.00 92.81 75 ASP A O 1
ATOM 469 N N . THR A 1 76 ? -18.150 11.027 38.913 1.00 93.44 76 THR A N 1
ATOM 470 C CA . THR A 1 76 ? -16.997 10.292 39.437 1.00 93.44 76 THR A CA 1
ATOM 471 C C . THR A 1 76 ? -17.137 8.802 39.162 1.00 93.44 76 THR A C 1
ATOM 473 O O . THR A 1 76 ? -18.103 8.181 39.557 1.00 93.44 76 THR A O 1
ATOM 476 N N . ARG A 1 77 ? -16.114 8.179 38.557 1.00 92.50 77 ARG A N 1
ATOM 477 C CA . ARG A 1 77 ? -16.081 6.714 38.435 1.00 92.50 77 ARG A CA 1
ATOM 478 C C . ARG A 1 77 ? -15.790 6.086 39.796 1.00 92.50 77 ARG A C 1
ATOM 480 O O . ARG A 1 77 ? -14.618 5.967 40.177 1.00 92.50 77 ARG A O 1
ATOM 487 N N . ASP A 1 78 ? -16.825 5.661 40.503 1.00 91.88 78 ASP A N 1
ATOM 488 C CA . ASP A 1 78 ? -16.692 4.951 41.771 1.00 91.88 78 ASP A CA 1
ATOM 489 C C . ASP A 1 78 ? -17.661 3.757 41.899 1.00 91.88 78 ASP A C 1
ATOM 491 O O . ASP A 1 78 ? -18.048 3.150 40.901 1.00 91.88 78 ASP A O 1
ATOM 495 N N . GLY A 1 79 ? -17.920 3.285 43.123 1.00 89.69 79 GLY A N 1
ATOM 496 C CA . GLY A 1 79 ? -18.836 2.169 43.364 1.00 89.69 79 GLY A CA 1
ATOM 497 C C . GLY A 1 79 ? -18.549 0.917 42.517 1.00 89.69 79 GLY A C 1
ATOM 498 O O . GLY A 1 79 ? -17.514 0.268 42.679 1.00 89.69 79 GLY A O 1
ATOM 499 N N . ASN A 1 80 ? -19.507 0.562 41.652 1.00 89.62 80 ASN A N 1
ATOM 500 C CA . ASN A 1 80 ? -19.427 -0.563 40.705 1.00 89.62 80 ASN A CA 1
ATOM 501 C C . ASN A 1 80 ? -19.432 -0.093 39.237 1.00 89.62 80 ASN A C 1
ATOM 503 O O . ASN A 1 80 ? -19.870 -0.837 38.361 1.00 89.62 80 ASN A O 1
ATOM 507 N N . GLU A 1 81 ? -19.027 1.143 38.973 1.00 95.56 81 GLU A N 1
ATOM 508 C CA . GLU A 1 81 ? -19.050 1.729 37.639 1.00 95.56 81 GLU A CA 1
ATOM 509 C C . GLU A 1 81 ? -17.867 1.294 36.771 1.00 95.56 81 GLU A C 1
ATOM 511 O O . GLU A 1 81 ? -16.706 1.256 37.206 1.00 95.56 81 GLU A O 1
ATOM 516 N N . THR A 1 82 ? -18.137 1.015 35.496 1.00 96.62 82 THR A N 1
ATOM 517 C CA . THR A 1 82 ? -17.078 0.679 34.532 1.00 96.62 82 THR A CA 1
ATOM 518 C C . THR A 1 82 ? -16.553 1.899 33.787 1.00 96.62 82 THR A C 1
ATOM 520 O O . THR A 1 82 ? -15.399 1.897 33.363 1.00 96.62 82 THR A O 1
ATOM 523 N N . ASP A 1 83 ? -17.346 2.964 33.706 1.00 97.00 83 ASP A N 1
ATOM 524 C CA . ASP A 1 83 ? -16.932 4.313 33.322 1.00 97.00 83 ASP A CA 1
ATOM 525 C C . ASP A 1 83 ? -17.750 5.331 34.132 1.00 97.00 83 ASP A C 1
ATOM 527 O O . ASP A 1 83 ? -18.720 4.950 34.771 1.00 97.00 83 ASP A O 1
ATOM 531 N N . VAL A 1 84 ? -17.363 6.606 34.122 1.00 96.12 84 VAL A N 1
ATOM 532 C CA . VAL A 1 84 ? -18.025 7.668 34.900 1.00 96.12 84 VAL A CA 1
ATOM 533 C C . VAL A 1 84 ? -19.539 7.670 34.654 1.00 96.12 84 VAL A C 1
ATOM 535 O O . VAL A 1 84 ? -19.965 7.874 33.510 1.00 96.12 84 VAL A O 1
ATOM 538 N N . ASP A 1 85 ? -20.315 7.483 35.724 1.00 95.19 85 ASP A N 1
ATOM 539 C CA . ASP A 1 85 ? -21.781 7.500 35.760 1.00 95.19 85 ASP A CA 1
ATOM 540 C C . ASP A 1 85 ? -22.471 6.358 34.981 1.00 95.19 85 ASP A C 1
ATOM 542 O O . ASP A 1 85 ? -23.635 6.480 34.568 1.00 95.19 85 ASP A O 1
ATOM 546 N N . CYS A 1 86 ? -21.773 5.247 34.696 1.00 96.69 86 CYS A N 1
ATOM 547 C CA . CYS A 1 86 ? -22.348 4.134 33.939 1.00 96.69 86 CYS A CA 1
ATOM 548 C C . CYS A 1 86 ? -21.679 2.755 34.137 1.00 96.69 86 CYS A C 1
ATOM 550 O O . CYS A 1 86 ? -20.543 2.602 34.590 1.00 96.69 86 CYS A O 1
ATOM 552 N N . GLY A 1 87 ? -22.409 1.709 33.734 1.00 96.12 87 GLY A N 1
ATOM 553 C CA . GLY A 1 87 ? -21.957 0.315 33.784 1.00 96.12 87 GLY A CA 1
ATOM 554 C C . GLY A 1 87 ? -22.167 -0.369 35.140 1.00 96.12 87 GLY A C 1
ATOM 555 O O . GLY A 1 87 ? -22.585 0.246 36.123 1.00 96.12 87 GLY A O 1
ATOM 556 N N . GLY A 1 88 ? -21.947 -1.684 35.191 1.00 93.50 88 GLY A N 1
ATOM 557 C CA . GLY A 1 88 ? -22.156 -2.499 36.385 1.00 93.50 88 GLY A CA 1
ATOM 558 C C . GLY A 1 88 ? -23.597 -2.448 36.901 1.00 93.50 88 GLY A C 1
ATOM 559 O O . GLY A 1 88 ? -24.513 -3.009 36.299 1.00 93.50 88 GLY A O 1
ATOM 560 N N . THR A 1 89 ? -23.808 -1.816 38.061 1.00 92.56 89 THR A N 1
ATOM 561 C CA . THR A 1 89 ? -25.157 -1.625 38.637 1.00 92.56 89 THR A CA 1
ATOM 562 C C . THR A 1 89 ? -25.866 -0.360 38.151 1.00 92.56 89 THR A C 1
ATOM 564 O O . THR A 1 89 ? -27.052 -0.182 38.441 1.00 92.56 89 THR A O 1
ATOM 567 N N . CYS A 1 90 ? -25.150 0.515 37.448 1.00 94.75 90 CYS A N 1
ATOM 568 C CA . CYS A 1 90 ? -25.650 1.760 36.881 1.00 94.75 90 CYS A CA 1
ATOM 569 C C . CYS A 1 90 ? -26.230 1.533 35.470 1.00 94.75 90 CYS A C 1
ATOM 571 O O . CYS A 1 90 ? -26.157 0.420 34.935 1.00 94.75 90 CYS A O 1
ATOM 573 N N . PRO A 1 91 ? -26.878 2.542 34.854 1.00 95.81 91 PRO A N 1
ATOM 574 C CA . PRO A 1 91 ? -27.335 2.436 33.471 1.00 95.81 91 PRO A CA 1
ATOM 575 C C . PRO A 1 91 ? -26.187 2.061 32.516 1.00 95.81 91 PRO A C 1
ATOM 577 O O . PRO A 1 91 ? -25.045 2.450 32.765 1.00 95.81 91 PRO A O 1
ATOM 580 N N . PRO A 1 92 ? -26.458 1.343 31.411 1.00 97.62 92 PRO A N 1
ATOM 581 C CA . PRO A 1 92 ? -25.414 0.980 30.462 1.00 97.62 92 PRO A CA 1
ATOM 582 C C . PRO A 1 92 ? -24.733 2.210 29.852 1.00 97.62 92 PRO A C 1
ATOM 584 O O . PRO A 1 92 ? -25.390 3.167 29.438 1.00 97.62 92 PRO A O 1
ATOM 587 N N . CYS A 1 93 ? -23.414 2.143 29.753 1.00 98.31 93 CYS A N 1
ATOM 588 C CA . CYS A 1 93 ? -22.549 3.102 29.107 1.00 98.31 93 CYS A CA 1
ATOM 589 C C . CYS A 1 93 ? -22.839 3.234 27.607 1.00 98.31 93 CYS A C 1
ATOM 591 O O . CYS A 1 93 ? -23.200 2.279 26.909 1.00 98.31 93 CYS A O 1
ATOM 593 N N . THR A 1 94 ? -22.657 4.447 27.092 1.00 98.12 94 THR A N 1
ATOM 594 C CA . THR A 1 94 ? -22.765 4.745 25.662 1.00 98.12 94 THR A CA 1
ATOM 595 C C . THR A 1 94 ? -21.550 4.228 24.886 1.00 98.12 94 THR A C 1
ATOM 597 O O . THR A 1 94 ? -20.533 3.849 25.461 1.00 98.12 94 THR A O 1
ATOM 600 N N . GLN A 1 95 ? -21.651 4.200 23.555 1.00 98.31 95 GLN A N 1
ATOM 601 C CA . GLN A 1 95 ? -20.546 3.808 22.675 1.00 98.31 95 GLN A CA 1
ATOM 602 C C . GLN A 1 95 ? -19.260 4.602 22.988 1.00 98.31 95 GLN A C 1
ATOM 604 O O . GLN A 1 95 ? -19.317 5.812 23.211 1.00 98.31 95 GLN A O 1
ATOM 609 N N . GLY A 1 96 ? -18.116 3.914 22.995 1.00 97.69 96 GLY A N 1
ATOM 610 C CA . GLY A 1 96 ? -16.783 4.481 23.234 1.00 97.69 96 GLY A CA 1
ATOM 611 C C . GLY A 1 96 ? -16.395 4.657 24.702 1.00 97.69 96 GLY A C 1
ATOM 612 O O . GLY A 1 96 ? -15.249 4.981 24.993 1.00 97.69 96 GLY A O 1
ATOM 613 N N . LYS A 1 97 ? -17.316 4.418 25.638 1.00 98.25 97 LYS A N 1
ATOM 614 C CA . LYS A 1 97 ? -17.039 4.401 27.080 1.00 98.25 97 LYS A CA 1
ATOM 615 C C . LYS A 1 97 ? -16.384 3.093 27.520 1.00 98.25 97 LYS A C 1
ATOM 617 O O . LYS A 1 97 ? -16.478 2.088 26.815 1.00 98.25 97 LYS A O 1
ATOM 622 N N . MET A 1 98 ? -15.727 3.109 28.675 1.00 97.94 98 MET A N 1
ATOM 623 C CA . MET A 1 98 ? -15.106 1.930 29.275 1.00 97.94 98 MET A CA 1
ATOM 624 C C . MET A 1 98 ? -16.144 0.909 29.758 1.00 97.94 98 MET A C 1
ATOM 626 O O . MET A 1 98 ? -17.215 1.253 30.256 1.00 97.94 98 MET A O 1
ATOM 630 N N . CYS A 1 99 ? -15.805 -0.369 29.628 1.00 98.12 99 CYS A N 1
ATOM 631 C CA . CYS A 1 99 ? -16.652 -1.485 30.036 1.00 98.12 99 CYS A CA 1
ATOM 632 C C . CYS A 1 99 ? -15.806 -2.680 30.477 1.00 98.12 99 CYS A C 1
ATOM 634 O O . CYS A 1 99 ? -14.645 -2.803 30.081 1.00 98.12 99 CYS A O 1
ATOM 636 N N . GLU A 1 100 ? -16.400 -3.577 31.262 1.00 97.75 100 GLU A N 1
ATOM 637 C CA . GLU A 1 100 ? -15.793 -4.864 31.630 1.00 97.75 100 GLU A CA 1
ATOM 638 C C . GLU A 1 100 ? -16.631 -6.050 31.133 1.00 97.75 100 GLU A C 1
ATOM 640 O O . GLU A 1 100 ? -16.107 -7.132 30.865 1.00 97.75 100 GLU A O 1
ATOM 645 N N . LEU A 1 101 ? -17.939 -5.845 30.980 1.00 97.69 101 LEU A N 1
ATOM 646 C CA . LEU A 1 101 ? -18.918 -6.835 30.567 1.00 97.69 101 LEU A CA 1
ATOM 647 C C . LEU A 1 101 ? -19.778 -6.307 29.410 1.00 97.69 101 LEU A C 1
ATOM 649 O O . LEU A 1 101 ? -20.078 -5.116 29.342 1.00 97.69 101 LEU A O 1
ATOM 653 N N . PRO A 1 102 ? -20.295 -7.197 28.541 1.00 97.69 102 PRO A N 1
ATOM 654 C CA . PRO A 1 102 ? -21.257 -6.820 27.503 1.00 97.69 102 PRO A CA 1
ATOM 655 C C . PRO A 1 102 ? -22.484 -6.063 28.037 1.00 97.69 102 PRO A C 1
ATOM 657 O O . PRO A 1 102 ? -23.023 -5.195 27.357 1.00 97.69 102 PRO A O 1
ATOM 660 N N . THR A 1 103 ? -22.917 -6.370 29.266 1.00 97.31 103 THR A N 1
ATOM 661 C CA . THR A 1 103 ? -24.057 -5.719 29.933 1.00 97.31 103 THR A CA 1
ATOM 662 C C . THR A 1 103 ? -23.795 -4.275 30.338 1.00 97.31 103 THR A C 1
ATOM 664 O O . THR A 1 103 ? -24.756 -3.540 30.555 1.00 97.31 103 THR A O 1
ATOM 667 N N . ASP A 1 104 ? -22.530 -3.865 30.422 1.00 98.19 104 ASP A N 1
ATOM 668 C CA . ASP A 1 104 ? -22.174 -2.484 30.737 1.00 98.19 104 ASP A CA 1
ATOM 669 C C . ASP A 1 104 ? -22.435 -1.563 29.554 1.00 98.19 104 ASP A C 1
ATOM 671 O O . ASP A 1 104 ? -22.508 -0.360 29.739 1.00 98.19 104 ASP A O 1
ATOM 675 N N . CYS A 1 105 ? -22.601 -2.098 28.345 1.00 98.44 105 CYS A N 1
ATOM 676 C CA . CYS A 1 105 ? -22.750 -1.308 27.136 1.00 98.44 105 CYS A CA 1
ATOM 677 C C . CYS A 1 105 ? -24.196 -1.274 26.666 1.00 98.44 105 CYS A C 1
ATOM 679 O O . CYS A 1 105 ? -24.838 -2.309 26.496 1.00 98.44 105 CYS A O 1
ATOM 681 N N . ALA A 1 106 ? -24.692 -0.081 26.337 1.00 98.19 106 ALA A N 1
ATOM 682 C CA . ALA A 1 106 ? -26.003 0.082 25.711 1.00 98.19 106 ALA A CA 1
ATOM 683 C C . ALA A 1 106 ? -26.097 -0.663 24.365 1.00 98.19 106 ALA A C 1
ATOM 685 O O . ALA A 1 106 ? -27.184 -1.058 23.947 1.00 98.19 106 ALA A O 1
ATOM 686 N N . THR A 1 107 ? -24.955 -0.867 23.703 1.00 97.56 107 THR A N 1
ATOM 687 C CA . THR A 1 107 ? -24.821 -1.645 22.466 1.00 97.56 107 THR A CA 1
ATOM 688 C C . THR A 1 107 ? -24.846 -3.155 22.699 1.00 97.56 107 THR A C 1
ATOM 690 O O . THR A 1 107 ? -25.149 -3.902 21.776 1.00 97.56 107 THR A O 1
ATOM 693 N N . GLY A 1 108 ? -24.553 -3.610 23.921 1.00 97.88 108 GLY A N 1
ATOM 694 C CA . GLY A 1 108 ? -24.384 -5.022 24.253 1.00 97.88 108 GLY A CA 1
ATOM 695 C C . GLY A 1 108 ? -23.023 -5.608 23.869 1.00 97.88 108 GLY A C 1
ATOM 696 O O . GLY A 1 108 ? -22.844 -6.814 24.011 1.00 97.88 108 GLY A O 1
ATOM 697 N N . PHE A 1 109 ? -22.071 -4.797 23.394 1.00 98.19 109 PHE A N 1
ATOM 698 C CA . PHE A 1 109 ? -20.750 -5.259 22.961 1.00 98.19 109 PHE A CA 1
ATOM 699 C C . PHE A 1 109 ? -19.654 -4.528 23.728 1.00 98.19 109 PHE A C 1
ATOM 701 O O . PHE A 1 109 ? -19.456 -3.329 23.542 1.00 98.19 109 PHE A O 1
ATOM 708 N N . CYS A 1 110 ? -18.944 -5.258 24.585 1.00 98.12 110 CYS A N 1
ATOM 709 C CA . CYS A 1 110 ? -17.749 -4.769 25.257 1.00 98.12 110 CYS A CA 1
ATOM 710 C C . CYS A 1 110 ? -16.527 -5.447 24.636 1.00 98.12 110 CYS A C 1
ATOM 712 O O . CYS A 1 110 ? -16.311 -6.639 24.860 1.00 98.12 110 CYS A O 1
ATOM 714 N N . VAL A 1 111 ? -15.768 -4.704 23.830 1.00 97.12 111 VAL A N 1
ATOM 715 C CA . VAL A 1 111 ? -14.581 -5.193 23.112 1.00 97.12 111 VAL A CA 1
ATOM 716 C C . VAL A 1 111 ? -13.435 -4.223 23.372 1.00 97.12 111 VAL A C 1
ATOM 718 O O . VAL A 1 111 ? -13.648 -3.015 23.392 1.00 97.12 111 VAL A O 1
ATOM 721 N N . ASP A 1 112 ? -12.233 -4.735 23.642 1.00 95.88 112 ASP A N 1
ATOM 722 C CA . ASP A 1 112 ? -11.050 -3.930 24.003 1.00 95.88 112 ASP A CA 1
ATOM 723 C C . ASP A 1 112 ? -11.267 -2.978 25.192 1.00 95.88 112 ASP A C 1
ATOM 725 O O . ASP A 1 112 ? -10.677 -1.900 25.279 1.00 95.88 112 ASP A O 1
ATOM 729 N N . GLY A 1 113 ? -12.159 -3.360 26.112 1.00 96.75 113 GLY A N 1
ATOM 730 C CA . GLY A 1 113 ? -12.553 -2.520 27.243 1.00 96.75 113 GLY A CA 1
ATOM 731 C C . GLY A 1 113 ? -13.279 -1.240 26.822 1.00 96.75 113 GLY A C 1
ATOM 732 O O . GLY A 1 113 ? -13.219 -0.245 27.547 1.00 96.75 113 GLY A O 1
ATOM 733 N N . ARG A 1 114 ? -13.918 -1.234 25.643 1.00 98.00 114 ARG A N 1
ATOM 734 C CA . ARG A 1 114 ? -14.753 -0.147 25.122 1.00 98.00 114 ARG A CA 1
ATOM 735 C C . ARG A 1 114 ? -16.109 -0.656 24.646 1.00 98.00 114 ARG A C 1
ATOM 737 O O . ARG A 1 114 ? -16.233 -1.737 24.070 1.00 98.00 114 ARG A O 1
ATOM 744 N N . CYS A 1 115 ? -17.139 0.159 24.847 1.00 98.50 115 CYS A N 1
ATOM 745 C CA . CYS A 1 115 ? -18.467 -0.119 24.322 1.00 98.50 115 CYS A CA 1
ATOM 746 C C . CYS A 1 115 ? -18.502 0.064 22.809 1.00 98.50 115 CYS A C 1
ATOM 748 O O . CYS A 1 115 ? -18.492 1.188 22.304 1.00 98.50 115 CYS A O 1
ATOM 750 N N . CYS A 1 116 ? -18.555 -1.054 22.097 1.00 98.19 116 CYS A N 1
ATOM 751 C CA . CYS A 1 116 ? -18.408 -1.112 20.656 1.00 98.19 116 CYS A CA 1
ATOM 752 C C . CYS A 1 116 ? -19.747 -1.017 19.919 1.00 98.19 116 CYS A C 1
ATOM 754 O O . CYS A 1 116 ? -20.781 -1.404 20.463 1.00 98.19 116 CYS A O 1
ATOM 756 N N . ASN A 1 117 ? -19.758 -0.525 18.678 1.00 97.56 117 ASN A N 1
ATOM 757 C CA . ASN A 1 117 ? -20.959 -0.482 17.830 1.00 97.56 117 ASN A CA 1
ATOM 758 C C . ASN A 1 117 ? -21.426 -1.858 17.331 1.00 97.56 117 ASN A C 1
ATOM 760 O O . ASN A 1 117 ? -22.581 -1.977 16.922 1.00 97.56 117 ASN A O 1
ATOM 764 N N . ASP A 1 118 ? -20.554 -2.866 17.341 1.00 96.94 118 ASP A N 1
ATOM 765 C CA . ASP A 1 118 ? -20.854 -4.247 16.958 1.00 96.94 118 ASP A CA 1
ATOM 766 C C . ASP A 1 118 ? -19.973 -5.259 17.724 1.00 96.94 118 ASP A C 1
ATOM 768 O O . ASP A 1 118 ? -19.190 -4.879 18.593 1.00 96.94 118 ASP A O 1
ATOM 772 N N . GLU A 1 119 ? -20.136 -6.557 17.437 1.00 95.88 119 GLU A N 1
ATOM 773 C CA . GLU A 1 119 ? -19.421 -7.665 18.097 1.00 95.88 119 GLU A CA 1
ATOM 774 C C . GLU A 1 119 ? -17.897 -7.635 17.907 1.00 95.88 119 GLU A C 1
ATOM 776 O O . GLU A 1 119 ? -17.183 -8.261 18.684 1.00 95.88 119 GLU A O 1
ATOM 781 N N . CYS A 1 120 ? -17.409 -6.963 16.861 1.00 96.19 120 CYS A N 1
ATOM 782 C CA . CYS A 1 120 ? -16.001 -6.807 16.513 1.00 96.19 120 CYS A CA 1
ATOM 783 C C . CYS A 1 120 ? -15.154 -8.097 16.528 1.00 96.19 120 CYS A C 1
ATOM 785 O O . CYS A 1 120 ? -13.985 -8.094 16.888 1.00 96.19 120 CYS A O 1
ATOM 787 N N . ALA A 1 121 ? -15.733 -9.219 16.093 1.00 91.75 121 ALA A N 1
ATOM 788 C CA . ALA A 1 121 ? -15.129 -10.554 16.191 1.00 91.75 121 ALA A CA 1
ATOM 789 C C . ALA A 1 121 ? -14.115 -10.917 15.076 1.00 91.75 121 ALA A C 1
ATOM 791 O O . ALA A 1 121 ? -13.810 -12.095 14.884 1.00 91.75 121 ALA A O 1
ATOM 792 N N . GLY A 1 122 ? -13.652 -9.950 14.276 1.00 90.88 122 GLY A N 1
ATOM 793 C CA . GLY A 1 122 ? -12.681 -10.214 13.202 1.00 90.88 122 GLY A CA 1
ATOM 794 C C . GLY A 1 122 ? -11.251 -10.316 13.734 1.00 90.88 122 GLY A C 1
ATOM 795 O O . GLY A 1 122 ? -10.942 -9.681 14.729 1.00 90.88 122 GLY A O 1
ATOM 796 N N . THR A 1 123 ? -10.385 -11.079 13.055 1.00 92.31 123 THR A N 1
ATOM 797 C CA . THR A 1 123 ? -8.989 -11.300 13.483 1.00 92.31 123 THR A CA 1
ATOM 798 C C . THR A 1 123 ? -8.226 -9.992 13.657 1.00 92.31 123 THR A C 1
ATOM 800 O O . THR A 1 123 ? -7.738 -9.731 14.740 1.00 92.31 123 THR A O 1
ATOM 803 N N . CYS A 1 124 ? -8.189 -9.148 12.626 1.00 93.44 124 CYS A N 1
ATOM 804 C CA . CYS A 1 124 ? -7.516 -7.849 12.678 1.00 93.44 124 CYS A CA 1
ATOM 805 C C . CYS A 1 124 ? -8.512 -6.702 12.807 1.00 93.44 124 CYS A C 1
ATOM 807 O O . CYS A 1 124 ? -8.590 -5.804 11.960 1.00 93.44 124 CYS A O 1
ATOM 809 N N . ARG A 1 125 ? -9.351 -6.787 13.838 1.00 95.94 125 ARG A N 1
ATOM 810 C CA . ARG A 1 125 ? -10.337 -5.766 14.179 1.00 95.94 125 ARG A CA 1
ATOM 811 C C . ARG A 1 125 ? -10.249 -5.441 15.653 1.00 95.94 125 ARG A C 1
ATOM 813 O O . ARG A 1 125 ? -10.105 -6.332 16.477 1.00 95.94 125 ARG A O 1
ATOM 820 N N . ALA A 1 126 ? -10.396 -4.162 15.949 1.00 96.50 126 ALA A N 1
ATOM 821 C CA . ALA A 1 126 ? -10.398 -3.657 17.305 1.00 96.50 126 ALA A CA 1
ATOM 822 C C . ALA A 1 126 ? -11.385 -2.496 17.428 1.00 96.50 126 ALA A C 1
ATOM 824 O O . ALA A 1 126 ? -11.857 -1.935 16.436 1.00 96.50 126 ALA A O 1
ATOM 825 N N . CYS A 1 127 ? -11.713 -2.162 18.668 1.00 97.00 127 CYS A N 1
ATOM 826 C CA . CYS A 1 127 ? -12.676 -1.133 19.021 1.00 97.00 127 CYS A CA 1
ATOM 827 C C . CYS A 1 127 ? -12.090 -0.006 19.878 1.00 97.00 127 CYS A C 1
ATOM 829 O O . CYS A 1 127 ? -12.749 1.015 20.101 1.00 97.00 127 CYS A O 1
ATOM 831 N N . SER A 1 128 ? -10.863 -0.179 20.371 1.00 96.38 128 SER A N 1
ATOM 832 C CA . SER A 1 128 ? -10.142 0.880 21.067 1.00 96.38 128 SER A CA 1
ATOM 833 C C . SER A 1 128 ? -9.338 1.746 20.099 1.00 96.38 128 SER A C 1
ATOM 835 O O . SER A 1 128 ? -8.811 1.294 19.074 1.00 96.38 128 SER A O 1
ATOM 837 N N . ALA A 1 129 ? -9.221 3.019 20.452 1.00 95.44 129 ALA A N 1
ATOM 838 C CA . ALA A 1 129 ? -8.466 4.002 19.699 1.00 95.44 129 ALA A CA 1
ATOM 839 C C . ALA A 1 129 ? -6.972 3.695 19.667 1.00 95.44 129 ALA A C 1
ATOM 841 O O . ALA A 1 129 ? -6.320 3.918 18.650 1.00 95.44 129 ALA A O 1
ATOM 842 N N . ASP A 1 130 ? -6.449 3.128 20.753 1.00 94.62 130 ASP A N 1
ATOM 843 C CA . ASP A 1 130 ? -5.034 2.779 20.870 1.00 94.62 130 ASP A CA 1
ATOM 844 C C . ASP A 1 130 ? -4.615 1.693 19.864 1.00 94.62 130 ASP A C 1
ATOM 846 O O . ASP A 1 130 ? -3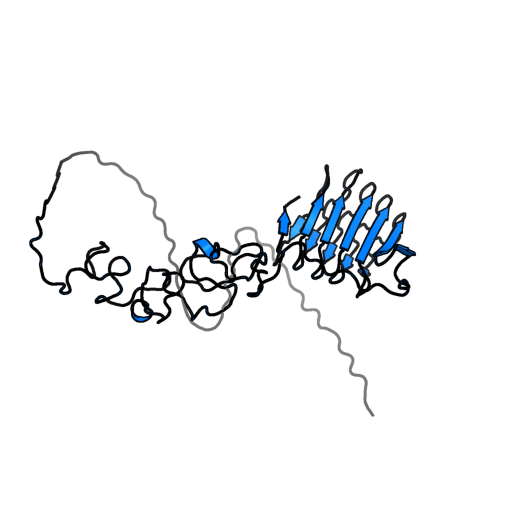.472 1.693 19.419 1.00 94.62 130 ASP A O 1
ATOM 850 N N . LYS A 1 131 ? -5.538 0.804 19.472 1.00 93.75 131 LYS A N 1
ATOM 851 C CA . LYS A 1 131 ? -5.281 -0.294 18.523 1.00 93.75 131 LYS A CA 1
ATOM 852 C C . LYS A 1 131 ? -5.581 0.068 17.067 1.00 93.75 131 LYS A C 1
ATOM 854 O O . LYS A 1 131 ? -4.992 -0.490 16.151 1.00 93.75 131 LYS A O 1
ATOM 859 N N . THR A 1 132 ? -6.531 0.974 16.835 1.00 92.56 132 THR A N 1
ATOM 860 C CA . THR A 1 132 ? -7.040 1.284 15.482 1.00 92.56 132 THR A CA 1
ATOM 861 C C . THR A 1 132 ? -6.654 2.668 14.966 1.00 92.56 132 THR A C 1
ATOM 863 O O . THR A 1 132 ? -6.922 2.993 13.809 1.00 92.56 132 THR A O 1
ATOM 866 N N . GLY A 1 133 ? -6.142 3.548 15.830 1.00 90.06 133 GLY A N 1
ATOM 867 C CA . GLY A 1 133 ? -5.963 4.972 15.532 1.00 90.06 133 GLY A CA 1
ATOM 868 C C . GLY A 1 133 ? -7.273 5.737 15.273 1.00 90.06 133 GLY A C 1
ATOM 869 O O . GLY A 1 133 ? -7.234 6.912 14.903 1.00 90.06 133 GLY A O 1
ATOM 870 N N . THR A 1 134 ? -8.434 5.092 15.442 1.00 91.94 134 THR A N 1
ATOM 871 C CA . THR A 1 134 ? -9.771 5.671 15.232 1.00 91.94 134 THR A CA 1
ATOM 872 C C . THR A 1 134 ? -10.432 5.982 16.582 1.00 91.94 134 THR A C 1
ATOM 874 O O . THR A 1 134 ? -9.904 5.628 17.620 1.00 91.94 134 THR A O 1
ATOM 877 N N . ALA A 1 135 ? -11.558 6.699 16.632 1.00 95.56 135 ALA A N 1
ATOM 878 C CA . ALA A 1 135 ? -12.226 6.982 17.908 1.00 95.56 135 ALA A CA 1
ATOM 879 C C . ALA A 1 135 ? -12.700 5.698 18.625 1.00 95.56 135 ALA A C 1
ATOM 881 O O . ALA A 1 135 ? -13.201 4.780 17.975 1.00 95.56 135 ALA A O 1
ATOM 882 N N . ASP A 1 136 ? -12.606 5.685 19.961 1.00 97.56 136 ASP A N 1
ATOM 883 C CA . ASP A 1 136 ? -13.091 4.586 20.805 1.00 97.56 136 ASP A CA 1
ATOM 884 C C . ASP A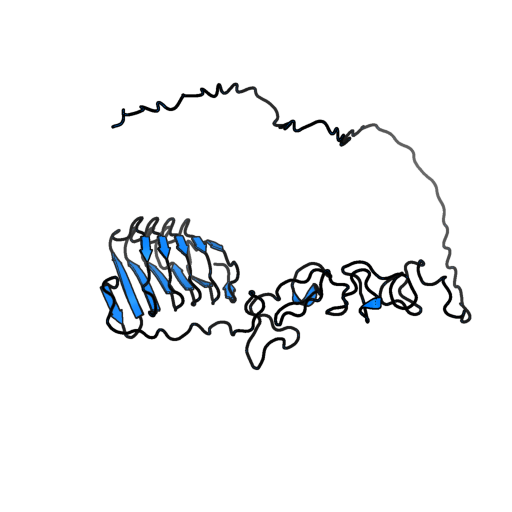 1 136 ? -14.556 4.230 20.500 1.00 97.56 136 ASP A C 1
ATOM 886 O O . ASP A 1 136 ? -15.418 5.100 20.339 1.00 97.56 136 ASP A O 1
ATOM 890 N N . GLY A 1 137 ? -14.854 2.930 20.492 1.00 96.56 137 GLY A N 1
ATOM 891 C CA . GLY A 1 137 ? -16.204 2.400 20.321 1.00 96.56 137 GLY A CA 1
ATOM 892 C C . GLY A 1 137 ? -16.610 2.145 18.872 1.00 96.56 137 GLY A C 1
ATOM 893 O O . GLY A 1 137 ? -17.726 1.673 18.647 1.00 96.56 137 GLY A O 1
ATOM 894 N N . LEU A 1 138 ? -15.754 2.438 17.890 1.00 97.38 138 LEU A N 1
ATOM 895 C CA . LEU A 1 138 ? -15.968 2.052 16.497 1.00 97.38 138 LEU A CA 1
ATOM 896 C C . LEU A 1 138 ? -15.122 0.822 16.154 1.00 97.38 138 LEU A C 1
ATOM 898 O O . LEU A 1 138 ? -13.900 0.906 16.138 1.00 97.38 138 LEU A O 1
ATOM 902 N N . CYS A 1 139 ? -15.773 -0.292 15.819 1.00 97.06 139 CYS A N 1
ATOM 903 C CA . CYS A 1 139 ? -15.095 -1.468 15.299 1.00 97.06 139 CYS A CA 1
ATOM 904 C C . CYS A 1 139 ? -14.546 -1.180 13.901 1.00 97.06 139 CYS A C 1
ATOM 906 O O . CYS A 1 139 ? -15.291 -1.106 12.914 1.00 97.06 139 CYS A O 1
ATOM 908 N N . THR A 1 140 ? -13.232 -1.039 13.799 1.00 95.44 140 THR A N 1
ATOM 909 C CA . THR A 1 140 ? -12.536 -0.828 12.529 1.00 95.44 140 THR A CA 1
ATOM 910 C C . THR A 1 140 ? -11.411 -1.839 12.360 1.00 95.44 140 THR A C 1
ATOM 912 O O . THR A 1 140 ? -11.235 -2.754 13.163 1.00 95.44 140 THR A O 1
ATOM 915 N N . LEU A 1 141 ? -10.728 -1.753 11.222 1.00 93.00 141 LEU A N 1
ATOM 916 C CA . LEU A 1 141 ? -9.573 -2.588 10.933 1.00 93.00 141 LEU A CA 1
ATOM 917 C C . LEU A 1 141 ? -8.380 -2.061 11.729 1.00 93.00 141 LEU A C 1
ATOM 919 O O . LEU A 1 141 ? -8.161 -0.849 11.764 1.00 93.00 141 LEU A O 1
ATOM 923 N N . ILE A 1 142 ? -7.623 -2.974 12.335 1.00 90.75 142 ILE A N 1
ATOM 924 C CA . ILE A 1 142 ? -6.289 -2.659 12.849 1.00 90.75 142 ILE A CA 1
ATOM 925 C C . ILE A 1 142 ? -5.431 -2.242 11.652 1.00 90.75 142 ILE A C 1
ATOM 927 O O . ILE A 1 142 ? -5.551 -2.818 10.560 1.00 90.75 142 ILE A O 1
ATOM 931 N N . ALA A 1 143 ? -4.637 -1.186 11.834 1.00 84.31 143 ALA A N 1
ATOM 932 C CA . ALA A 1 143 ? -3.822 -0.650 10.759 1.00 84.31 143 ALA A CA 1
ATOM 933 C C . ALA A 1 143 ? -2.816 -1.698 10.284 1.00 84.31 143 ALA A C 1
ATOM 935 O O . ALA A 1 143 ? -2.408 -2.609 11.006 1.00 84.31 143 ALA A O 1
ATOM 936 N N . SER A 1 144 ? -2.485 -1.621 9.002 1.00 80.69 144 SER A N 1
ATOM 937 C CA . SER A 1 144 ? -1.635 -2.641 8.431 1.00 80.69 144 SER A CA 1
ATOM 938 C C . SER A 1 144 ? -0.207 -2.516 8.965 1.00 80.69 144 SER A C 1
ATOM 940 O O . SER A 1 144 ? 0.292 -1.404 9.115 1.00 80.69 144 SER A O 1
ATOM 942 N N . GLY A 1 145 ? 0.429 -3.649 9.266 1.00 76.31 145 GLY A N 1
ATOM 943 C CA . GLY A 1 145 ? 1.727 -3.684 9.935 1.00 76.31 145 GLY A CA 1
ATOM 944 C C . GLY A 1 145 ? 1.641 -3.741 11.463 1.00 76.31 145 GLY A C 1
ATOM 945 O O . GLY A 1 145 ? 2.638 -4.101 12.085 1.00 76.31 145 GLY A O 1
ATOM 946 N N . ASP A 1 146 ? 0.476 -3.465 12.057 1.00 85.38 146 ASP A N 1
ATOM 947 C CA . ASP A 1 146 ? 0.273 -3.530 13.506 1.00 85.38 146 ASP A CA 1
ATOM 948 C C . ASP A 1 146 ? -0.221 -4.917 13.950 1.00 85.38 146 ASP A C 1
ATOM 950 O O . ASP A 1 146 ? -0.904 -5.621 13.207 1.00 85.38 146 ASP A O 1
ATOM 954 N N . ASP A 1 147 ? 0.142 -5.302 15.170 1.00 89.38 147 ASP A N 1
ATOM 955 C CA . ASP A 1 147 ? -0.257 -6.551 15.843 1.00 89.38 147 ASP A CA 1
ATOM 956 C C . ASP A 1 147 ? -0.313 -6.291 17.366 1.00 89.38 147 ASP A C 1
ATOM 958 O O . ASP A 1 147 ? 0.560 -6.737 18.116 1.00 89.38 147 ASP A O 1
ATOM 962 N N . PRO A 1 148 ? -1.208 -5.392 17.829 1.00 89.62 148 PRO A N 1
ATOM 963 C CA . PRO A 1 148 ? -1.174 -4.861 19.192 1.00 89.62 148 PRO A CA 1
ATOM 964 C C . PRO A 1 148 ? -1.470 -5.896 20.286 1.00 89.62 148 PRO A C 1
ATOM 966 O O . PRO A 1 148 ? -1.019 -5.703 21.421 1.00 89.62 148 PRO A O 1
ATOM 969 N N . ASP A 1 149 ? -2.185 -6.978 19.976 1.00 90.19 149 ASP A N 1
ATOM 970 C CA . ASP A 1 149 ? -2.554 -8.023 20.934 1.00 90.19 149 ASP A CA 1
ATOM 971 C C . ASP A 1 149 ? -2.213 -9.432 20.441 1.00 90.19 149 ASP A C 1
ATOM 973 O O . ASP A 1 149 ? -2.833 -10.407 20.880 1.00 90.19 149 ASP A O 1
ATOM 977 N N . ASP A 1 150 ? -1.210 -9.540 19.565 1.00 90.25 150 ASP A N 1
ATOM 978 C CA . ASP A 1 150 ? -0.848 -10.783 18.881 1.00 90.25 150 ASP A CA 1
ATOM 979 C C . ASP A 1 150 ? -2.084 -11.402 18.183 1.00 90.25 150 ASP A C 1
ATOM 981 O O . ASP A 1 150 ? -2.361 -12.606 18.281 1.00 90.25 150 ASP A O 1
ATOM 985 N N . GLU A 1 151 ? -2.880 -10.562 17.508 1.00 90.31 151 GLU A N 1
ATOM 986 C CA . GLU A 1 151 ? -3.990 -10.978 16.649 1.00 90.31 151 GLU A CA 1
ATOM 987 C C . GLU A 1 151 ? -3.533 -12.004 15.613 1.00 90.31 151 GLU A C 1
ATOM 989 O O . GLU A 1 151 ? -4.287 -12.908 15.219 1.00 90.31 151 GLU A O 1
ATOM 994 N N . CYS A 1 152 ? -2.283 -11.854 15.183 1.00 88.69 152 CYS A N 1
ATOM 995 C CA . CYS A 1 152 ? -1.645 -12.664 14.181 1.00 88.69 152 CYS A CA 1
ATOM 996 C C . CYS A 1 152 ? -0.660 -13.679 14.762 1.00 88.69 152 CYS A C 1
ATOM 998 O O . CYS A 1 152 ? -0.027 -13.515 15.800 1.00 88.69 152 CYS A O 1
ATOM 1000 N N . ALA A 1 153 ? -0.560 -14.826 14.086 1.00 85.38 153 ALA A N 1
ATOM 1001 C CA . ALA A 1 153 ? 0.332 -15.887 14.521 1.00 85.38 153 ALA A CA 1
ATOM 1002 C C . ALA A 1 153 ? 1.775 -15.608 14.069 1.00 85.38 153 ALA A C 1
ATOM 1004 O O . ALA A 1 153 ? 2.027 -15.216 12.934 1.00 85.38 153 ALA A O 1
ATOM 1005 N N . ALA A 1 154 ? 2.742 -15.964 14.917 1.00 78.44 154 ALA A N 1
ATOM 1006 C CA . ALA A 1 154 ? 4.174 -15.908 14.617 1.00 78.44 154 ALA A CA 1
ATOM 1007 C C . ALA A 1 154 ? 4.728 -14.486 14.400 1.00 78.44 154 ALA A C 1
ATOM 1009 O O . ALA A 1 154 ? 4.886 -13.766 15.375 1.00 78.44 154 ALA A O 1
ATOM 1010 N N . ALA A 1 155 ? 5.151 -14.148 13.180 1.00 69.62 155 ALA A N 1
ATOM 1011 C CA . ALA A 1 155 ? 5.719 -12.842 12.823 1.00 69.62 155 ALA A CA 1
ATOM 1012 C C . ALA A 1 155 ? 4.832 -12.099 11.807 1.00 69.62 155 ALA A C 1
ATOM 1014 O O . ALA A 1 155 ? 5.304 -11.174 11.141 1.00 69.62 155 ALA A O 1
ATOM 1015 N N . ASP A 1 156 ? 3.593 -12.568 11.646 1.00 81.12 156 ASP A N 1
ATOM 1016 C CA . ASP A 1 156 ? 2.565 -11.936 10.829 1.00 81.12 156 ASP A CA 1
ATOM 1017 C C . ASP A 1 156 ? 2.036 -10.696 11.544 1.00 81.12 156 ASP A C 1
ATOM 1019 O O . ASP A 1 156 ? 2.050 -10.628 12.767 1.00 81.12 156 ASP A O 1
ATOM 1023 N N . THR A 1 157 ? 1.549 -9.729 10.777 1.00 86.06 157 THR A N 1
ATOM 1024 C CA . THR A 1 157 ? 0.873 -8.545 11.307 1.00 86.06 157 THR A CA 1
ATOM 1025 C C . THR A 1 157 ? -0.465 -8.375 10.606 1.00 86.06 157 THR A C 1
ATOM 1027 O O . THR A 1 157 ? -0.797 -9.105 9.663 1.00 86.06 157 THR A O 1
ATOM 1030 N N . CYS A 1 158 ? -1.281 -7.436 11.068 1.00 87.19 158 CYS A N 1
ATOM 1031 C CA . CYS A 1 158 ? -2.528 -7.137 10.400 1.00 87.19 158 CYS A CA 1
ATOM 1032 C C . CYS A 1 158 ? -2.287 -6.567 9.003 1.00 87.19 158 CYS A C 1
ATOM 1034 O O . CYS A 1 158 ? -1.398 -5.755 8.752 1.00 87.19 158 CYS A O 1
ATOM 1036 N N . ASN A 1 159 ? -3.116 -6.997 8.061 1.00 77.12 159 ASN A N 1
ATOM 1037 C CA . ASN A 1 159 ? -2.955 -6.693 6.645 1.00 77.12 159 ASN A CA 1
ATOM 1038 C C . ASN A 1 159 ? -3.893 -5.555 6.168 1.00 77.12 159 ASN A C 1
ATOM 1040 O O . ASN A 1 159 ? -4.083 -5.335 4.974 1.00 77.12 159 ASN A O 1
ATOM 1044 N N . GLY A 1 160 ? -4.570 -4.872 7.096 1.00 78.50 160 GLY A N 1
ATOM 1045 C CA . GLY A 1 160 ? -5.505 -3.791 6.779 1.00 78.50 160 GLY A CA 1
ATOM 1046 C C . GLY A 1 160 ? -6.782 -4.210 6.032 1.00 78.50 160 GLY A C 1
ATOM 1047 O O . GLY A 1 160 ? -7.564 -3.331 5.678 1.00 78.50 160 GLY A O 1
ATOM 1048 N N . ASP A 1 161 ? -7.029 -5.509 5.802 1.00 79.00 161 ASP A N 1
ATOM 1049 C CA . ASP A 1 161 ? -8.298 -6.056 5.282 1.00 79.00 161 ASP A CA 1
ATOM 1050 C C . ASP A 1 161 ? -9.105 -6.843 6.333 1.00 79.00 161 ASP A C 1
ATOM 1052 O O . ASP A 1 161 ? -10.250 -7.241 6.094 1.00 79.00 161 ASP A O 1
ATOM 1056 N N . GLY A 1 162 ? -8.534 -7.000 7.530 1.00 85.62 162 GLY A N 1
ATOM 1057 C CA . GLY A 1 162 ? -9.100 -7.785 8.625 1.00 85.62 162 GLY A CA 1
ATOM 1058 C C . GLY A 1 162 ? -8.491 -9.179 8.764 1.00 85.62 162 GLY A C 1
ATOM 1059 O O . GLY A 1 162 ? -8.977 -9.947 9.597 1.00 85.62 162 GLY A O 1
ATOM 1060 N N . SER A 1 163 ? -7.431 -9.479 8.008 1.00 87.00 163 SER A N 1
ATOM 1061 C CA . SER A 1 163 ? -6.674 -10.731 8.064 1.00 87.00 163 SER A CA 1
ATOM 1062 C C . SER A 1 163 ? -5.214 -10.501 8.479 1.00 87.00 163 SER A C 1
ATOM 1064 O O . SER A 1 163 ? -4.743 -9.371 8.593 1.00 87.00 163 SER A O 1
ATOM 1066 N N . CYS A 1 164 ? -4.488 -11.597 8.686 1.00 85.25 164 CYS A N 1
ATOM 1067 C CA . CYS A 1 164 ? -3.056 -11.584 8.979 1.00 85.25 164 CYS A CA 1
ATOM 1068 C C . CYS A 1 164 ? -2.216 -11.775 7.715 1.00 85.25 164 CYS A C 1
ATOM 1070 O O . CYS A 1 164 ? -2.580 -12.566 6.841 1.00 85.25 164 CYS A O 1
ATOM 1072 N N . GLY A 1 165 ? -1.080 -11.087 7.645 1.00 75.31 165 GLY A N 1
ATOM 1073 C CA . GLY A 1 165 ? -0.044 -11.272 6.634 1.00 75.31 165 GLY A CA 1
ATOM 1074 C C . GLY A 1 165 ? 1.191 -10.434 6.957 1.00 75.31 165 GLY A C 1
ATOM 1075 O O . GLY A 1 165 ? 1.069 -9.310 7.429 1.00 75.31 165 GLY A O 1
ATOM 1076 N N . GLN A 1 166 ? 2.390 -10.969 6.725 1.00 70.50 166 GLN A N 1
ATOM 1077 C CA . GLN A 1 166 ? 3.614 -10.177 6.861 1.00 70.50 166 GLN A CA 1
ATOM 1078 C C . GLN A 1 166 ? 3.675 -9.090 5.784 1.00 70.50 166 GLN A C 1
ATOM 1080 O O . GLN A 1 166 ? 3.413 -9.366 4.614 1.00 70.50 166 GLN A O 1
ATOM 1085 N N . CYS A 1 167 ? 4.123 -7.892 6.157 1.00 65.50 167 CYS A N 1
ATOM 1086 C CA . CYS A 1 167 ? 4.704 -6.977 5.181 1.00 65.50 167 CYS A CA 1
ATOM 1087 C C . CYS A 1 167 ? 5.997 -7.529 4.594 1.00 65.50 167 CYS A C 1
ATOM 1089 O O . CYS A 1 167 ? 6.735 -8.241 5.276 1.00 65.50 167 CYS A O 1
ATOM 1091 N N . ASP A 1 168 ? 6.285 -7.159 3.346 1.00 64.62 168 ASP A N 1
ATOM 1092 C CA . ASP A 1 168 ? 7.463 -7.599 2.594 1.00 64.62 168 ASP A CA 1
ATOM 1093 C C . ASP A 1 168 ? 7.454 -9.102 2.264 1.00 64.62 168 ASP A C 1
ATOM 1095 O O . ASP A 1 168 ? 8.496 -9.706 1.993 1.00 64.62 168 ASP A O 1
ATOM 1099 N N . MET A 1 169 ? 6.267 -9.714 2.210 1.00 68.12 169 MET A N 1
ATOM 1100 C CA . MET A 1 169 ? 6.070 -11.081 1.721 1.00 68.12 169 MET A CA 1
ATOM 1101 C C . MET A 1 169 ? 5.499 -11.111 0.311 1.00 68.12 169 MET A C 1
ATOM 1103 O O . MET A 1 169 ? 4.685 -11.969 -0.039 1.00 68.12 169 MET A O 1
ATOM 1107 N N . THR A 1 170 ? 6.013 -10.225 -0.547 1.00 70.06 170 THR A N 1
ATOM 1108 C CA . THR A 1 170 ? 5.703 -10.285 -1.975 1.00 70.06 170 THR A CA 1
ATOM 1109 C C . THR A 1 170 ? 5.984 -11.701 -2.486 1.00 70.06 170 THR A C 1
ATOM 1111 O O . THR A 1 170 ? 7.124 -12.174 -2.387 1.00 70.06 170 THR A O 1
ATOM 1114 N N . PRO A 1 171 ? 4.960 -12.415 -2.990 1.00 74.31 171 PRO A N 1
ATOM 1115 C CA . PRO A 1 171 ? 5.120 -13.801 -3.385 1.00 74.31 171 PRO A CA 1
ATOM 1116 C C . PRO A 1 171 ? 6.164 -13.901 -4.495 1.00 74.31 171 PRO A C 1
ATOM 1118 O O . PRO A 1 171 ? 6.229 -13.053 -5.383 1.00 74.31 171 PRO A O 1
ATOM 1121 N N . ALA A 1 172 ? 6.976 -14.958 -4.463 1.00 86.06 172 ALA A N 1
ATOM 1122 C CA . ALA A 1 172 ? 7.896 -15.229 -5.559 1.00 86.06 172 ALA A CA 1
ATOM 1123 C C . ALA A 1 172 ? 7.090 -15.466 -6.844 1.00 86.06 172 ALA A C 1
ATOM 1125 O O . ALA A 1 172 ? 6.188 -16.313 -6.872 1.00 86.06 172 ALA A O 1
ATOM 1126 N N . ALA A 1 173 ? 7.411 -14.718 -7.896 1.00 90.62 173 ALA A N 1
ATOM 1127 C CA . ALA A 1 173 ? 6.746 -14.858 -9.176 1.00 90.62 173 ALA A CA 1
ATOM 1128 C C . ALA A 1 173 ? 6.998 -16.264 -9.759 1.00 90.62 173 ALA A C 1
ATOM 1130 O O . ALA A 1 173 ? 8.147 -16.705 -9.836 1.00 90.62 173 ALA A O 1
ATOM 1131 N N . PRO A 1 174 ? 5.951 -16.993 -10.191 1.00 91.25 174 PRO A N 1
ATOM 1132 C CA . PRO A 1 174 ? 6.118 -18.296 -10.834 1.00 91.25 174 PRO A CA 1
ATOM 1133 C C . PRO A 1 174 ? 7.000 -18.250 -12.092 1.00 91.25 174 PRO A C 1
ATOM 1135 O O . PRO A 1 174 ? 7.676 -19.232 -12.410 1.00 91.25 174 PRO A O 1
ATOM 1138 N N . GLY A 1 175 ? 6.982 -17.126 -12.815 1.00 89.88 175 GLY A N 1
ATOM 1139 C CA . GLY A 1 175 ? 7.718 -16.936 -14.059 1.00 89.88 175 GLY A CA 1
ATOM 1140 C C . GLY A 1 175 ? 7.237 -17.869 -15.178 1.00 89.88 175 GLY A C 1
ATOM 1141 O O . GLY A 1 175 ? 6.073 -18.268 -15.245 1.00 89.88 175 GLY A O 1
ATOM 1142 N N . GLY A 1 176 ? 8.138 -18.226 -16.099 1.00 92.38 176 GLY A N 1
ATOM 1143 C CA . GLY A 1 176 ? 7.845 -19.146 -17.202 1.00 92.38 176 GLY A CA 1
ATOM 1144 C C . GLY A 1 176 ? 8.520 -18.762 -18.516 1.00 92.38 176 GLY A C 1
ATOM 1145 O O . GLY A 1 176 ? 9.666 -18.319 -18.547 1.00 92.38 176 GLY A O 1
ATOM 1146 N N . THR A 1 177 ? 7.807 -18.935 -19.632 1.00 95.94 177 THR A N 1
ATOM 1147 C CA . THR A 1 177 ? 8.278 -18.415 -20.927 1.00 95.94 177 THR A CA 1
ATOM 1148 C C . THR A 1 177 ? 8.093 -16.906 -20.958 1.00 95.94 177 THR A C 1
ATOM 1150 O O . THR A 1 177 ? 6.999 -16.438 -20.653 1.00 95.94 177 THR A O 1
ATOM 1153 N N . CYS A 1 178 ? 9.140 -16.174 -21.346 1.00 96.81 178 CYS A N 1
ATOM 1154 C CA . CYS A 1 178 ? 9.124 -14.714 -21.381 1.00 96.81 178 CYS A CA 1
ATOM 1155 C C . CYS A 1 178 ? 7.903 -14.188 -22.167 1.00 96.81 178 CYS A C 1
ATOM 1157 O O . CYS A 1 178 ? 7.761 -14.530 -23.350 1.00 96.81 178 CYS A O 1
ATOM 1159 N N . PRO A 1 179 ? 7.001 -13.420 -21.529 1.00 96.56 179 PRO A N 1
ATOM 1160 C CA . PRO A 1 179 ? 5.812 -12.884 -22.177 1.00 96.56 179 PRO A CA 1
ATOM 1161 C C . PRO A 1 179 ? 6.170 -11.931 -23.318 1.00 96.56 179 PRO A C 1
ATOM 1163 O O . PRO A 1 179 ? 7.128 -11.175 -23.227 1.00 96.56 179 PRO A O 1
ATOM 1166 N N . ALA A 1 180 ? 5.348 -11.899 -24.369 1.00 95.25 180 ALA A N 1
ATOM 1167 C CA . ALA A 1 180 ? 5.587 -11.040 -25.535 1.00 95.25 180 ALA A CA 1
ATOM 1168 C C . ALA A 1 180 ? 5.485 -9.528 -25.246 1.00 95.25 180 ALA A C 1
ATOM 1170 O O . ALA A 1 180 ? 5.858 -8.731 -26.098 1.00 95.25 180 ALA A O 1
ATOM 1171 N N . VAL A 1 181 ? 4.942 -9.143 -24.085 1.00 94.44 181 VAL A N 1
ATOM 1172 C CA . VAL A 1 181 ? 4.905 -7.746 -23.621 1.00 94.44 181 VAL A CA 1
ATOM 1173 C C . VAL A 1 181 ? 6.259 -7.282 -23.070 1.00 94.44 181 VAL A C 1
ATOM 1175 O O . VAL A 1 181 ? 6.490 -6.086 -22.971 1.00 94.44 181 VAL A O 1
ATOM 1178 N N . CYS A 1 182 ? 7.145 -8.215 -22.718 1.00 96.69 182 CYS A N 1
ATOM 1179 C CA . CYS A 1 182 ? 8.476 -7.923 -22.205 1.00 96.69 182 CYS A CA 1
ATOM 1180 C C . CYS A 1 182 ? 9.463 -7.829 -23.369 1.00 96.69 182 CYS A C 1
ATOM 1182 O O . CYS A 1 182 ? 9.519 -8.735 -24.204 1.00 96.69 182 CYS A O 1
ATOM 1184 N N . ASP A 1 183 ? 10.304 -6.800 -23.381 1.00 97.00 183 ASP A N 1
ATOM 1185 C CA . ASP A 1 183 ? 11.422 -6.711 -24.327 1.00 97.00 183 ASP A CA 1
ATOM 1186 C C . ASP A 1 183 ? 12.499 -7.744 -23.999 1.00 97.00 183 ASP A C 1
ATOM 1188 O O . ASP A 1 183 ? 13.156 -8.312 -24.876 1.00 97.00 183 ASP A O 1
ATOM 1192 N N . SER A 1 184 ? 12.667 -8.019 -22.706 1.00 97.00 184 SER A N 1
ATOM 1193 C CA . SER A 1 184 ? 13.534 -9.078 -22.212 1.00 97.00 184 SER A CA 1
ATOM 1194 C C . SER A 1 184 ? 13.043 -9.615 -20.871 1.00 97.00 184 SER A C 1
ATOM 1196 O O . SER A 1 184 ? 12.237 -8.987 -20.189 1.00 97.00 184 SER A O 1
ATOM 1198 N N . CYS A 1 185 ? 13.534 -10.792 -20.483 1.00 97.69 185 CYS A N 1
ATOM 1199 C CA . CYS A 1 185 ? 13.284 -11.350 -19.162 1.00 97.69 185 CYS A CA 1
ATOM 1200 C C . CYS A 1 185 ? 14.595 -11.774 -18.504 1.00 97.69 185 CYS A C 1
ATOM 1202 O O . CYS A 1 185 ? 15.439 -12.416 -19.136 1.00 97.69 185 CYS A O 1
ATOM 1204 N N . ALA A 1 186 ? 14.740 -11.458 -17.221 1.00 96.12 186 ALA A N 1
ATOM 1205 C CA . ALA A 1 186 ? 15.839 -11.899 -16.377 1.00 96.12 186 ALA A CA 1
ATOM 1206 C C . ALA A 1 186 ? 15.269 -12.776 -15.256 1.00 96.12 186 ALA A C 1
ATOM 1208 O O . ALA A 1 186 ? 14.682 -12.276 -14.302 1.00 96.12 186 ALA A O 1
ATOM 1209 N N . GLY A 1 187 ? 15.407 -14.099 -15.392 1.00 94.06 187 GLY A N 1
ATOM 1210 C CA . GLY A 1 187 ? 14.769 -15.038 -14.467 1.00 94.06 187 GLY A CA 1
ATOM 1211 C C . GLY A 1 187 ? 13.242 -14.957 -14.551 1.00 94.06 187 GLY A C 1
ATOM 1212 O O . GLY A 1 187 ? 12.677 -15.195 -15.614 1.00 94.06 187 GLY A O 1
ATOM 1213 N N . ASP A 1 188 ? 12.606 -14.620 -13.434 1.00 94.88 188 ASP A N 1
ATOM 1214 C CA . ASP A 1 188 ? 11.163 -14.412 -13.239 1.00 94.88 188 ASP A CA 1
ATOM 1215 C C . ASP A 1 188 ? 10.737 -12.935 -13.377 1.00 94.88 188 ASP A C 1
ATOM 1217 O O . ASP A 1 188 ? 9.594 -12.581 -13.082 1.00 94.88 188 ASP A O 1
ATOM 1221 N N . THR A 1 189 ? 11.647 -12.068 -13.835 1.00 97.31 189 THR A N 1
ATOM 1222 C CA . THR A 1 189 ? 11.402 -10.633 -14.019 1.00 97.31 189 THR A CA 1
ATOM 1223 C C . THR A 1 189 ? 11.261 -10.277 -15.495 1.00 97.31 189 THR A C 1
ATOM 1225 O O . THR A 1 189 ? 12.188 -10.469 -16.283 1.00 97.31 189 THR A O 1
ATOM 1228 N N . CYS A 1 190 ? 10.100 -9.740 -15.857 1.00 98.12 190 CYS A N 1
ATOM 1229 C CA . CYS A 1 190 ? 9.796 -9.096 -17.128 1.00 98.12 190 CYS A CA 1
ATOM 1230 C C . CYS A 1 190 ? 10.380 -7.682 -17.144 1.00 98.12 190 CYS A C 1
ATOM 1232 O O . CYS A 1 190 ? 10.127 -6.912 -16.223 1.00 98.12 190 CYS A O 1
ATOM 1234 N N . ILE A 1 191 ? 11.129 -7.323 -18.182 1.00 97.88 191 ILE A N 1
ATOM 1235 C CA . ILE A 1 191 ? 11.678 -5.978 -18.356 1.00 97.88 191 ILE A CA 1
ATOM 1236 C C . ILE A 1 191 ? 11.013 -5.357 -19.582 1.00 97.88 191 ILE A C 1
ATOM 1238 O O . ILE A 1 191 ? 11.152 -5.873 -20.693 1.00 97.88 191 ILE A O 1
ATOM 1242 N N . ILE A 1 192 ? 10.296 -4.259 -19.357 1.00 97.69 192 ILE A N 1
ATOM 1243 C CA . ILE A 1 192 ? 9.685 -3.418 -20.386 1.00 97.69 192 ILE A CA 1
ATOM 1244 C C . ILE A 1 192 ? 10.556 -2.170 -20.503 1.00 97.69 192 ILE A C 1
ATOM 1246 O O . ILE A 1 192 ? 10.616 -1.366 -19.572 1.00 97.69 192 ILE A O 1
ATOM 1250 N N . GLN A 1 193 ? 11.268 -2.036 -21.615 1.00 96.81 193 GLN A N 1
ATOM 1251 C CA . GLN A 1 193 ? 12.165 -0.920 -21.872 1.00 96.81 193 GLN A CA 1
ATOM 1252 C C . GLN A 1 193 ? 11.424 0.153 -22.660 1.00 96.81 193 GLN A C 1
ATOM 1254 O O . GLN A 1 193 ? 11.106 -0.006 -23.830 1.00 96.81 193 GLN A O 1
ATOM 1259 N N . CYS A 1 194 ? 11.187 1.285 -22.016 1.00 96.00 194 CYS A N 1
ATOM 1260 C CA . CYS A 1 194 ? 10.566 2.446 -22.622 1.00 96.00 194 CYS A CA 1
ATOM 1261 C C . CYS A 1 194 ? 11.664 3.446 -22.970 1.00 96.00 194 CYS A C 1
ATOM 1263 O O . CYS A 1 194 ? 12.084 4.228 -22.120 1.00 96.00 194 CYS A O 1
ATOM 1265 N N . SER A 1 195 ? 12.139 3.429 -24.215 1.00 90.75 195 SER A N 1
ATOM 1266 C CA . SER A 1 195 ? 13.221 4.319 -24.644 1.00 90.75 195 SER A CA 1
ATOM 1267 C C . SER A 1 195 ? 12.704 5.503 -25.465 1.00 90.75 195 SER A C 1
ATOM 1269 O O . SER A 1 195 ? 11.784 5.372 -26.266 1.00 90.75 195 SER A O 1
ATOM 1271 N N . ALA A 1 196 ? 13.279 6.696 -25.274 1.00 81.62 196 ALA A N 1
ATOM 1272 C CA . ALA A 1 196 ? 13.058 7.859 -26.155 1.00 81.62 196 ALA A CA 1
ATOM 1273 C C . ALA A 1 196 ? 11.574 8.217 -26.455 1.00 81.62 196 ALA A C 1
ATOM 1275 O O . ALA A 1 196 ? 11.238 8.652 -27.559 1.00 81.62 196 ALA A O 1
ATOM 1276 N N . GLY A 1 197 ? 10.688 8.056 -25.469 1.00 82.31 197 GLY A N 1
ATOM 1277 C CA . GLY A 1 197 ? 9.259 8.386 -25.565 1.00 82.31 197 GLY A CA 1
ATOM 1278 C C . GLY A 1 197 ? 8.365 7.262 -26.093 1.00 82.31 197 GLY A C 1
ATOM 1279 O O . GLY A 1 197 ? 7.196 7.510 -26.380 1.00 82.31 197 GLY A O 1
ATOM 1280 N N . GLU A 1 198 ? 8.884 6.041 -26.221 1.00 90.19 198 GLU A N 1
ATOM 1281 C CA . GLU A 1 198 ? 8.151 4.858 -26.690 1.00 90.19 198 GLU A CA 1
ATOM 1282 C C . GLU A 1 198 ? 6.869 4.566 -25.895 1.00 90.19 198 GLU A C 1
ATOM 1284 O O . GLU A 1 198 ? 5.851 4.202 -26.483 1.00 90.19 198 GLU A O 1
ATOM 1289 N N . CYS A 1 199 ? 6.877 4.818 -24.583 1.00 96.31 199 CYS A N 1
ATOM 1290 C CA . CYS A 1 199 ? 5.733 4.585 -23.700 1.00 96.31 199 CYS A CA 1
ATOM 1291 C C . CYS A 1 199 ? 4.979 5.866 -23.329 1.00 96.31 199 CYS A C 1
ATOM 1293 O O . CYS A 1 199 ? 4.111 5.849 -22.455 1.00 96.31 199 CYS A O 1
ATOM 1295 N N . LYS A 1 200 ? 5.270 6.992 -23.986 1.00 95.94 200 LYS A N 1
ATOM 1296 C CA . LYS A 1 200 ? 4.618 8.273 -23.709 1.00 95.94 200 LYS A CA 1
ATOM 1297 C C . LYS A 1 200 ? 3.101 8.153 -23.879 1.00 95.94 200 LYS A C 1
ATOM 1299 O O . LYS A 1 200 ? 2.613 7.863 -24.972 1.00 95.94 200 LYS A O 1
ATOM 1304 N N . ARG A 1 201 ? 2.348 8.414 -22.803 1.00 96.31 201 ARG A N 1
ATOM 1305 C CA . ARG A 1 201 ? 0.877 8.269 -22.734 1.00 96.31 201 ARG A CA 1
ATOM 1306 C C . ARG A 1 201 ? 0.356 6.877 -23.103 1.00 96.31 201 ARG A C 1
ATOM 1308 O O . ARG A 1 201 ? -0.801 6.738 -23.507 1.00 96.31 201 ARG A O 1
ATOM 1315 N N . ALA A 1 202 ? 1.199 5.856 -22.994 1.00 96.56 202 ALA A N 1
ATOM 1316 C CA . ALA A 1 202 ? 0.806 4.476 -23.208 1.00 96.56 202 ALA A CA 1
ATOM 1317 C C . ALA A 1 202 ? 0.211 3.881 -21.928 1.00 96.56 202 ALA A C 1
ATOM 1319 O O . ALA A 1 202 ? 0.570 4.269 -20.816 1.00 96.56 202 ALA A O 1
ATOM 1320 N N . ALA A 1 203 ? -0.679 2.905 -22.098 1.00 97.06 203 ALA A N 1
ATOM 1321 C CA . ALA A 1 203 ? -1.045 1.995 -21.024 1.00 97.06 203 ALA A CA 1
ATOM 1322 C C . ALA A 1 203 ? -0.045 0.831 -21.033 1.00 97.06 203 ALA A C 1
ATOM 1324 O O . ALA A 1 203 ? -0.077 -0.005 -21.936 1.00 97.06 203 ALA A O 1
ATOM 1325 N N . VAL A 1 204 ? 0.859 0.810 -20.058 1.00 97.00 204 VAL A N 1
ATOM 1326 C CA . VAL A 1 204 ? 1.847 -0.253 -19.859 1.00 97.00 204 VAL A CA 1
ATOM 1327 C C . VAL A 1 204 ? 1.275 -1.219 -18.832 1.00 97.00 204 VAL A C 1
ATOM 1329 O O . VAL A 1 204 ? 0.899 -0.814 -17.737 1.00 97.00 204 VAL A O 1
ATOM 1332 N N . THR A 1 205 ? 1.153 -2.498 -19.176 1.00 97.44 205 THR A N 1
ATOM 1333 C CA . THR A 1 205 ? 0.580 -3.505 -18.274 1.00 97.44 205 THR A CA 1
ATOM 1334 C C . THR A 1 205 ? 1.592 -4.605 -18.025 1.00 97.44 205 THR A C 1
ATOM 1336 O O . THR A 1 205 ? 2.000 -5.304 -18.952 1.00 97.44 205 THR A O 1
ATOM 1339 N N . CYS A 1 206 ? 1.968 -4.763 -16.762 1.00 97.19 206 CYS A N 1
ATOM 1340 C CA . CYS A 1 206 ? 2.828 -5.843 -16.319 1.00 97.19 206 CYS A CA 1
ATOM 1341 C C . CYS A 1 206 ? 2.105 -7.195 -16.447 1.00 97.19 206 CYS A C 1
ATOM 1343 O O . CYS A 1 206 ? 0.920 -7.296 -16.113 1.00 97.19 206 CYS A O 1
ATOM 1345 N N . PRO A 1 207 ? 2.784 -8.246 -16.935 1.00 96.62 207 PRO A N 1
ATOM 1346 C CA . PRO A 1 207 ? 2.175 -9.562 -17.068 1.00 96.62 207 PRO A CA 1
ATOM 1347 C C . PRO A 1 207 ? 1.857 -10.184 -15.699 1.00 96.62 207 PRO A C 1
ATOM 1349 O O . PRO A 1 207 ? 2.576 -9.986 -14.721 1.00 96.62 207 PRO A O 1
ATOM 1352 N N . ALA A 1 208 ? 0.779 -10.970 -15.644 1.00 93.31 208 ALA A N 1
ATOM 1353 C CA . ALA A 1 208 ? 0.472 -11.808 -14.485 1.00 93.31 208 ALA A CA 1
ATOM 1354 C C . ALA A 1 208 ? 1.548 -12.890 -14.301 1.00 93.31 208 ALA A C 1
ATOM 1356 O O . ALA A 1 208 ? 2.139 -13.315 -15.288 1.00 93.31 208 ALA A O 1
ATOM 1357 N N . ASP A 1 209 ? 1.754 -13.349 -13.065 1.00 93.88 209 ASP A N 1
ATOM 1358 C CA . ASP A 1 209 ? 2.722 -14.390 -12.667 1.00 93.88 209 ASP A CA 1
ATOM 1359 C C . ASP A 1 209 ? 4.212 -14.025 -12.839 1.00 93.88 209 ASP A C 1
ATOM 1361 O O . ASP A 1 209 ? 5.078 -14.901 -12.780 1.00 93.88 209 ASP A O 1
ATOM 1365 N N . TRP A 1 210 ? 4.525 -12.742 -13.041 1.00 96.69 210 TRP A N 1
ATOM 1366 C CA . TRP A 1 210 ? 5.883 -12.236 -13.257 1.00 96.69 210 TRP A CA 1
ATOM 1367 C C . TRP A 1 210 ? 6.165 -11.011 -12.393 1.00 96.69 210 TRP A C 1
ATOM 1369 O O . TRP A 1 210 ? 5.306 -10.133 -12.262 1.00 96.69 210 TRP A O 1
ATOM 1379 N N . ASN A 1 211 ? 7.403 -10.914 -11.902 1.00 96.81 211 ASN A N 1
ATOM 1380 C CA . ASN A 1 211 ? 7.946 -9.632 -11.465 1.00 96.81 211 ASN A CA 1
ATOM 1381 C C . ASN A 1 211 ? 8.070 -8.727 -12.695 1.00 96.81 211 ASN A C 1
ATOM 1383 O O . ASN A 1 211 ? 8.273 -9.208 -13.814 1.00 96.81 211 ASN A O 1
ATOM 1387 N N . CYS A 1 212 ? 7.962 -7.420 -12.514 1.00 97.94 212 CYS A N 1
ATOM 1388 C CA . CYS A 1 212 ? 7.918 -6.478 -13.619 1.00 97.94 212 CYS A CA 1
ATOM 1389 C C . CYS A 1 212 ? 8.793 -5.265 -13.339 1.00 97.94 212 CYS A C 1
ATOM 1391 O O . CYS A 1 212 ? 8.613 -4.584 -12.335 1.00 97.94 212 CYS A O 1
ATOM 1393 N N . THR A 1 213 ? 9.692 -4.966 -14.266 1.00 98.00 213 THR A N 1
ATOM 1394 C CA . THR A 1 213 ? 10.449 -3.722 -14.289 1.00 98.00 213 THR A CA 1
ATOM 1395 C C . THR A 1 213 ? 10.029 -2.916 -15.507 1.00 98.00 213 THR A C 1
ATOM 1397 O O . THR A 1 213 ? 10.215 -3.367 -16.638 1.00 98.00 213 THR A O 1
ATOM 1400 N N . VAL A 1 214 ? 9.489 -1.720 -15.285 1.00 97.81 214 VAL A N 1
ATOM 1401 C CA . VAL A 1 214 ? 9.263 -0.723 -16.336 1.00 97.81 214 VAL A CA 1
ATOM 1402 C C . VAL A 1 214 ? 10.419 0.267 -16.284 1.00 97.81 214 VAL A C 1
ATOM 1404 O O . VAL A 1 214 ? 10.533 1.048 -15.340 1.00 97.81 214 VAL A O 1
ATOM 1407 N N . ASP A 1 215 ? 11.302 0.198 -17.274 1.00 97.31 215 ASP A N 1
ATOM 1408 C CA . ASP A 1 215 ? 12.509 1.016 -17.362 1.00 97.31 215 ASP A CA 1
ATOM 1409 C C . ASP A 1 215 ? 12.283 2.175 -18.339 1.00 97.31 215 ASP A C 1
ATOM 1411 O O . ASP A 1 215 ? 12.333 2.009 -19.559 1.00 97.31 215 ASP A O 1
ATOM 1415 N N . CYS A 1 216 ? 11.971 3.348 -17.794 1.00 96.69 216 CYS A N 1
ATOM 1416 C CA . CYS A 1 216 ? 11.731 4.582 -18.530 1.00 96.69 216 CYS A CA 1
ATOM 1417 C C . CYS A 1 216 ? 13.055 5.327 -18.735 1.00 96.69 216 CYS A C 1
ATOM 1419 O O . CYS A 1 216 ? 13.376 6.251 -17.981 1.00 96.69 216 CYS A O 1
ATOM 1421 N N . ASP A 1 217 ? 13.814 4.928 -19.759 1.00 94.62 217 ASP A N 1
ATOM 1422 C CA . ASP A 1 217 ? 15.127 5.496 -20.074 1.00 94.62 217 ASP A CA 1
ATOM 1423 C C . ASP A 1 217 ? 15.070 6.545 -21.194 1.00 94.62 217 ASP A C 1
ATOM 1425 O O . ASP A 1 217 ? 14.715 6.299 -22.353 1.00 94.62 217 ASP A O 1
ATOM 1429 N N . GLY A 1 218 ? 15.458 7.766 -20.843 1.00 92.94 218 GLY A N 1
ATOM 1430 C CA . GLY A 1 218 ? 15.510 8.910 -21.736 1.00 92.94 218 GLY A CA 1
ATOM 1431 C C . GLY A 1 218 ? 14.440 9.962 -21.456 1.00 92.94 218 GLY A C 1
ATOM 1432 O O . GLY A 1 218 ? 13.528 9.810 -20.643 1.00 92.94 218 GLY A O 1
ATOM 1433 N N . ALA A 1 219 ? 14.575 11.096 -22.143 1.00 93.00 219 ALA A N 1
ATOM 1434 C CA . ALA A 1 219 ? 13.684 12.228 -21.933 1.00 93.00 219 ALA A CA 1
ATOM 1435 C C . ALA A 1 219 ? 12.239 11.873 -22.312 1.00 93.00 219 ALA A C 1
ATOM 1437 O O . ALA A 1 219 ? 11.991 11.414 -23.429 1.00 93.00 219 ALA A O 1
ATOM 1438 N N . GLN A 1 220 ? 11.299 12.129 -21.397 1.00 94.69 220 GLN A N 1
ATOM 1439 C CA . GLN A 1 220 ? 9.864 11.882 -21.589 1.00 94.69 220 GLN A CA 1
ATOM 1440 C C . GLN A 1 220 ? 9.503 10.436 -21.978 1.00 94.69 220 GLN A C 1
ATOM 1442 O O . GLN A 1 220 ? 8.471 10.214 -22.614 1.00 94.69 220 GLN A O 1
ATOM 1447 N N . ALA A 1 221 ? 10.340 9.460 -21.606 1.00 96.06 221 ALA A N 1
ATOM 1448 C CA . ALA A 1 221 ? 10.174 8.043 -21.936 1.00 96.06 221 ALA A CA 1
ATOM 1449 C C . ALA A 1 221 ? 8.769 7.488 -21.634 1.00 96.06 221 ALA A C 1
ATOM 1451 O O . ALA A 1 221 ? 8.182 6.791 -22.464 1.00 96.06 221 ALA A O 1
ATOM 1452 N N . CYS A 1 222 ? 8.224 7.867 -20.482 1.00 97.62 222 CYS A N 1
ATOM 1453 C CA . CYS A 1 222 ? 6.942 7.450 -19.927 1.00 97.62 222 CYS A CA 1
ATOM 1454 C C . CYS A 1 222 ? 6.084 8.652 -19.493 1.00 97.62 222 CYS A C 1
ATOM 1456 O O . CYS A 1 222 ? 5.227 8.521 -18.621 1.00 97.62 222 CYS A O 1
ATOM 1458 N N . ASP A 1 223 ? 6.298 9.828 -20.090 1.00 96.31 223 ASP A N 1
ATOM 1459 C CA . ASP A 1 223 ? 5.519 11.037 -19.786 1.00 96.31 223 ASP A CA 1
ATOM 1460 C C . ASP A 1 223 ? 4.013 10.785 -20.009 1.00 96.31 223 ASP A C 1
ATOM 1462 O O . ASP A 1 223 ? 3.575 10.409 -21.105 1.00 96.31 223 ASP A O 1
ATOM 1466 N N . GLY A 1 224 ? 3.222 10.947 -18.950 1.00 96.69 224 GLY A N 1
ATOM 1467 C CA . GLY A 1 224 ? 1.788 10.680 -18.907 1.00 96.69 224 GLY A CA 1
ATOM 1468 C C . GLY A 1 224 ? 1.397 9.213 -19.101 1.00 96.69 224 GLY A C 1
ATOM 1469 O O . GLY A 1 224 ? 0.247 8.947 -19.459 1.00 96.69 224 GLY A O 1
ATOM 1470 N N . ALA A 1 225 ? 2.331 8.266 -18.968 1.00 98.06 225 ALA A N 1
ATOM 1471 C CA . ALA A 1 225 ? 2.030 6.843 -19.087 1.00 98.06 225 ALA A CA 1
ATOM 1472 C C . ALA A 1 225 ? 1.193 6.344 -17.900 1.00 98.06 225 ALA A C 1
ATOM 1474 O O . ALA A 1 225 ? 1.218 6.902 -16.803 1.00 98.06 225 ALA A O 1
ATOM 1475 N N . MET A 1 226 ? 0.450 5.266 -18.131 1.00 97.94 226 MET A N 1
ATOM 1476 C CA . MET A 1 226 ? -0.331 4.575 -17.111 1.00 97.94 226 MET A CA 1
ATOM 1477 C C . MET A 1 226 ? 0.248 3.175 -16.940 1.00 97.94 226 MET A C 1
ATOM 1479 O O . MET A 1 226 ? 0.079 2.334 -17.822 1.00 97.94 226 MET A O 1
ATOM 1483 N N . VAL A 1 227 ? 0.942 2.930 -15.830 1.00 98.00 227 VAL A N 1
ATOM 1484 C CA . VAL A 1 227 ? 1.532 1.628 -15.503 1.00 98.00 227 VAL A CA 1
ATOM 1485 C C . VAL A 1 227 ? 0.574 0.858 -14.600 1.00 98.00 227 VAL A C 1
ATOM 1487 O O . VAL A 1 227 ? 0.300 1.274 -13.478 1.00 98.00 227 VAL A O 1
ATOM 1490 N N . GLY A 1 228 ? 0.062 -0.268 -15.090 1.00 97.06 228 GLY A N 1
ATOM 1491 C CA . GLY A 1 228 ? -0.675 -1.246 -14.295 1.00 97.06 228 GLY A CA 1
ATOM 1492 C C . GLY A 1 228 ? 0.249 -2.380 -13.869 1.00 97.06 228 GLY A C 1
ATOM 1493 O O . GLY A 1 228 ? 0.666 -3.178 -14.711 1.00 97.06 228 GLY A O 1
ATOM 1494 N N . CYS A 1 229 ? 0.562 -2.444 -12.578 1.00 95.56 229 CYS A N 1
ATOM 1495 C CA . CYS A 1 229 ? 1.375 -3.507 -11.995 1.00 95.56 229 CYS A CA 1
ATOM 1496 C C . CYS A 1 229 ? 0.555 -4.787 -11.762 1.00 95.56 229 CYS A C 1
ATOM 1498 O O . CYS A 1 229 ? -0.667 -4.747 -11.613 1.00 95.56 229 CYS A O 1
ATOM 1500 N N . SER A 1 230 ? 1.245 -5.929 -11.721 1.00 91.50 230 SER A N 1
ATOM 1501 C CA . SER A 1 230 ? 0.675 -7.222 -11.330 1.00 91.50 230 SER A CA 1
ATOM 1502 C C . SER A 1 230 ? 0.668 -7.383 -9.799 1.00 91.50 230 SER A C 1
ATOM 1504 O O . SER A 1 230 ? 1.079 -6.487 -9.063 1.00 91.50 230 SER A O 1
ATOM 1506 N N . ASP A 1 231 ? 0.216 -8.538 -9.306 1.00 91.00 231 ASP A N 1
ATOM 1507 C CA . ASP A 1 231 ? 0.221 -8.886 -7.875 1.00 91.00 231 ASP A CA 1
ATOM 1508 C C . ASP A 1 231 ? 1.607 -9.323 -7.343 1.00 91.00 231 ASP A C 1
ATOM 1510 O O . ASP A 1 231 ? 1.709 -9.895 -6.260 1.00 91.00 231 ASP A O 1
ATOM 1514 N N . TYR A 1 232 ? 2.673 -9.051 -8.099 1.00 93.00 232 TYR A N 1
ATOM 1515 C CA . TYR A 1 232 ? 4.062 -9.411 -7.799 1.00 93.00 232 TYR A CA 1
ATOM 1516 C C . TYR A 1 232 ? 4.942 -8.158 -7.731 1.00 93.00 232 TYR A C 1
ATOM 1518 O O . TYR A 1 232 ? 4.439 -7.040 -7.849 1.00 93.00 232 TYR A O 1
ATOM 1526 N N . LEU A 1 233 ? 6.254 -8.331 -7.542 1.00 93.88 233 LEU A N 1
ATOM 1527 C CA . LEU A 1 233 ? 7.181 -7.206 -7.444 1.00 93.88 233 LEU A CA 1
ATOM 1528 C C . LEU A 1 233 ? 7.112 -6.345 -8.712 1.00 93.88 233 LEU A C 1
ATOM 1530 O O . LEU A 1 233 ? 7.376 -6.829 -9.815 1.00 93.88 233 LEU A O 1
ATOM 1534 N N . CYS A 1 234 ? 6.790 -5.067 -8.540 1.00 96.44 234 CYS A N 1
ATOM 1535 C CA . CYS A 1 234 ? 6.713 -4.080 -9.605 1.00 96.44 234 CYS A CA 1
ATOM 1536 C C . CYS A 1 234 ? 7.682 -2.933 -9.326 1.00 96.44 234 CYS A C 1
ATOM 1538 O O . CYS A 1 234 ? 7.558 -2.233 -8.322 1.00 96.44 234 CYS A O 1
ATOM 1540 N N . THR A 1 235 ? 8.620 -2.711 -10.238 1.00 96.81 235 THR A N 1
ATOM 1541 C CA . THR A 1 235 ? 9.604 -1.635 -10.143 1.00 96.81 235 THR A CA 1
ATOM 1542 C C . THR A 1 235 ? 9.469 -0.715 -11.347 1.00 96.81 235 THR A C 1
ATOM 1544 O O . THR A 1 235 ? 9.612 -1.150 -12.487 1.00 96.81 235 THR A O 1
ATOM 1547 N N . VAL A 1 236 ? 9.234 0.571 -11.111 1.00 97.00 236 VAL A N 1
ATOM 1548 C CA . VAL A 1 236 ? 9.269 1.601 -12.153 1.00 97.00 236 VAL A CA 1
ATOM 1549 C C . VAL A 1 236 ? 10.526 2.433 -11.968 1.00 97.00 236 VAL A C 1
ATOM 1551 O O . VAL A 1 236 ? 10.746 2.999 -10.900 1.00 97.00 236 VAL A O 1
ATOM 1554 N N . ILE A 1 237 ? 11.357 2.505 -13.001 1.00 96.06 237 ILE A N 1
ATOM 1555 C CA . ILE A 1 237 ? 12.613 3.253 -12.977 1.00 96.06 237 ILE A CA 1
ATOM 1556 C C . ILE A 1 237 ? 12.494 4.416 -13.952 1.00 96.06 237 ILE A C 1
ATOM 1558 O O . ILE A 1 237 ? 12.188 4.220 -15.123 1.00 96.06 237 ILE A O 1
ATOM 1562 N N . CYS A 1 238 ? 12.742 5.629 -13.469 1.00 95.88 238 CYS A N 1
ATOM 1563 C CA . CYS A 1 238 ? 12.599 6.857 -14.235 1.00 95.88 238 CYS A CA 1
ATOM 1564 C C . CYS A 1 238 ? 13.958 7.539 -14.405 1.00 95.88 238 CYS A C 1
ATOM 1566 O O . CYS A 1 238 ? 14.480 8.148 -13.466 1.00 95.88 238 CYS A O 1
ATOM 1568 N N . ASN A 1 239 ? 14.509 7.463 -15.620 1.00 93.25 239 ASN A N 1
ATOM 1569 C CA . ASN A 1 239 ? 15.864 7.898 -15.943 1.00 93.25 239 ASN A CA 1
ATOM 1570 C C . ASN A 1 239 ? 15.850 8.982 -17.020 1.00 93.25 239 ASN A C 1
ATOM 1572 O O . ASN A 1 239 ? 15.628 8.720 -18.198 1.00 93.25 239 ASN A O 1
ATOM 1576 N N . GLY A 1 240 ? 16.131 10.226 -16.628 1.00 91.69 240 GLY A N 1
ATOM 1577 C CA . GLY A 1 240 ? 16.230 11.358 -17.549 1.00 91.69 240 GLY A CA 1
ATOM 1578 C C . GLY A 1 240 ? 15.190 12.452 -17.316 1.00 91.69 240 GLY A C 1
ATOM 1579 O O . GLY A 1 240 ? 14.341 12.384 -16.430 1.00 91.69 240 GLY A O 1
ATOM 1580 N N . ASN A 1 241 ? 15.295 13.524 -18.102 1.00 92.44 241 ASN A N 1
ATOM 1581 C CA . ASN A 1 241 ? 14.457 14.711 -17.928 1.00 92.44 241 ASN A CA 1
ATOM 1582 C C . ASN A 1 241 ? 12.995 14.397 -18.238 1.00 92.44 241 ASN A C 1
ATOM 1584 O O . ASN A 1 241 ? 12.690 13.928 -19.336 1.00 92.44 241 ASN A O 1
ATOM 1588 N N . GLU A 1 242 ? 12.108 14.693 -17.286 1.00 93.69 242 GLU A N 1
ATOM 1589 C CA . GLU A 1 242 ? 10.667 14.440 -17.412 1.00 93.69 242 GLU A CA 1
ATOM 1590 C C . GLU A 1 242 ? 10.337 12.983 -17.790 1.00 93.69 242 GLU A C 1
ATOM 1592 O O . GLU A 1 242 ? 9.290 12.727 -18.378 1.00 93.69 242 GLU A O 1
ATOM 1597 N N . ALA A 1 243 ? 11.225 12.021 -17.490 1.00 95.06 243 ALA A N 1
ATOM 1598 C CA . ALA A 1 243 ? 11.080 10.630 -17.926 1.00 95.06 243 ALA A CA 1
ATOM 1599 C C . ALA A 1 243 ? 9.728 10.022 -17.520 1.00 95.06 243 ALA A C 1
ATOM 1601 O O . ALA A 1 243 ? 9.148 9.274 -18.297 1.00 95.06 243 ALA A O 1
ATOM 1602 N N . CYS A 1 244 ? 9.208 10.407 -16.356 1.00 96.25 244 CYS A N 1
ATOM 1603 C CA . CYS A 1 244 ? 7.936 9.977 -15.782 1.00 96.25 244 CYS A CA 1
ATOM 1604 C C . CYS A 1 244 ? 7.079 11.174 -15.339 1.00 96.25 244 CYS A C 1
ATOM 1606 O O . CYS A 1 244 ? 6.360 11.104 -14.342 1.00 96.25 244 CYS A O 1
ATOM 1608 N N . HIS A 1 245 ? 7.178 12.299 -16.048 1.00 95.38 245 HIS A N 1
ATOM 1609 C CA . HIS A 1 245 ? 6.311 13.448 -15.805 1.00 95.38 245 HIS A CA 1
ATOM 1610 C C . HIS A 1 245 ? 4.834 13.037 -15.956 1.00 95.38 245 HIS A C 1
ATOM 1612 O O . HIS A 1 245 ? 4.503 12.310 -16.887 1.00 95.38 245 HIS A O 1
ATOM 1618 N N . ASP A 1 246 ? 3.961 13.433 -15.027 1.00 96.25 246 ASP A N 1
ATOM 1619 C CA . ASP A 1 246 ? 2.538 13.044 -14.977 1.00 96.25 246 ASP A CA 1
ATOM 1620 C C . ASP A 1 246 ? 2.269 11.521 -15.065 1.00 96.25 246 ASP A C 1
ATOM 1622 O O . ASP A 1 246 ? 1.190 11.092 -15.481 1.00 96.25 246 ASP A O 1
ATOM 1626 N N . LEU A 1 247 ? 3.239 10.677 -14.695 1.00 97.19 247 LEU A N 1
ATOM 1627 C CA . LEU A 1 247 ? 3.069 9.225 -14.685 1.00 97.19 247 LEU A CA 1
ATOM 1628 C C . LEU A 1 247 ? 1.998 8.807 -13.665 1.00 97.19 247 LEU A C 1
ATOM 1630 O O . LEU A 1 247 ? 1.980 9.291 -12.535 1.00 97.19 247 LEU A O 1
ATOM 1634 N N . THR A 1 248 ? 1.153 7.842 -14.019 1.00 97.94 248 THR A N 1
ATOM 1635 C CA . THR A 1 248 ? 0.268 7.171 -13.058 1.00 97.94 248 THR A CA 1
ATOM 1636 C C . THR A 1 248 ? 0.671 5.710 -12.910 1.00 97.94 248 THR A C 1
ATOM 1638 O O . THR A 1 248 ? 0.687 4.971 -13.893 1.00 97.94 248 THR A O 1
ATOM 1641 N N . VAL A 1 249 ? 0.950 5.278 -11.682 1.00 97.31 249 VAL A N 1
ATOM 1642 C CA . VAL A 1 249 ? 1.228 3.878 -11.338 1.00 97.31 249 VAL A CA 1
ATOM 1643 C C . VAL A 1 249 ? 0.077 3.334 -10.498 1.00 97.31 249 VAL A C 1
ATOM 1645 O O . VAL A 1 249 ? -0.264 3.900 -9.461 1.00 97.31 249 VAL A O 1
ATOM 1648 N N . ALA A 1 250 ? -0.526 2.239 -10.945 1.00 96.38 250 ALA A N 1
ATOM 1649 C CA . ALA A 1 250 ? -1.507 1.473 -10.189 1.00 96.38 250 ALA A CA 1
ATOM 1650 C C . ALA A 1 250 ? -0.849 0.170 -9.729 1.00 96.38 250 ALA A C 1
ATOM 1652 O O . ALA A 1 250 ? -0.660 -0.754 -10.526 1.00 96.38 250 ALA A O 1
ATOM 1653 N N . CYS A 1 251 ? -0.464 0.124 -8.456 1.00 93.56 251 CYS A N 1
ATOM 1654 C CA . CYS A 1 251 ? 0.169 -1.040 -7.859 1.00 93.56 251 CYS A CA 1
ATOM 1655 C C . CYS A 1 251 ? -0.867 -2.157 -7.649 1.00 93.56 251 CYS A C 1
ATOM 1657 O O . CYS A 1 251 ? -1.995 -1.899 -7.220 1.00 93.56 251 CYS A O 1
ATOM 1659 N N . GLY A 1 252 ? -0.485 -3.397 -7.966 1.00 90.06 252 GLY A N 1
ATOM 1660 C CA . GLY A 1 252 ? -1.256 -4.583 -7.597 1.00 90.06 252 GLY A CA 1
ATOM 1661 C C . GLY A 1 252 ? -0.977 -4.973 -6.148 1.00 90.06 252 GLY A C 1
ATOM 1662 O O . GLY A 1 252 ? -0.551 -4.153 -5.340 1.00 90.06 252 GLY A O 1
ATOM 1663 N N . LYS A 1 253 ? -1.203 -6.233 -5.789 1.00 85.75 253 LYS A N 1
ATOM 1664 C CA . LYS A 1 253 ? -0.982 -6.685 -4.408 1.00 85.75 253 LYS A CA 1
ATOM 1665 C C . LYS A 1 253 ? 0.483 -6.833 -4.007 1.00 85.75 253 LYS A C 1
ATOM 1667 O O . LYS A 1 253 ? 0.715 -6.874 -2.813 1.00 85.75 253 LYS A O 1
ATOM 1672 N N . GLY A 1 254 ? 1.424 -6.921 -4.947 1.00 87.69 254 GLY A N 1
ATOM 1673 C CA . GLY A 1 254 ? 2.852 -7.099 -4.664 1.00 87.69 254 GLY A CA 1
ATOM 1674 C C . GLY A 1 254 ? 3.581 -5.791 -4.346 1.00 87.69 254 GLY A C 1
ATOM 1675 O O . GLY A 1 254 ? 3.028 -4.706 -4.543 1.00 87.69 254 GLY A O 1
ATOM 1676 N N . ALA A 1 255 ? 4.818 -5.890 -3.844 1.00 90.00 255 ALA A N 1
ATOM 1677 C CA . ALA A 1 255 ? 5.623 -4.714 -3.529 1.00 90.00 255 ALA A CA 1
ATOM 1678 C C . ALA A 1 255 ? 5.812 -3.841 -4.770 1.00 90.00 255 ALA A C 1
ATOM 1680 O O . ALA A 1 255 ? 6.045 -4.328 -5.880 1.00 90.00 255 ALA A O 1
ATOM 1681 N N . CYS A 1 256 ? 5.714 -2.537 -4.564 1.00 93.19 256 CYS A N 1
ATOM 1682 C CA . CYS A 1 256 ? 5.691 -1.542 -5.614 1.00 93.19 256 CYS A CA 1
ATOM 1683 C C . CYS A 1 256 ? 6.735 -0.476 -5.306 1.00 93.19 256 CYS A C 1
ATOM 1685 O O . CYS A 1 256 ? 6.660 0.201 -4.281 1.00 93.19 256 CYS A O 1
ATOM 1687 N N . HIS A 1 257 ? 7.720 -0.329 -6.184 1.00 94.31 257 HIS A N 1
ATOM 1688 C CA . HIS A 1 257 ? 8.803 0.626 -6.005 1.00 94.31 257 HIS A CA 1
ATOM 1689 C C . HIS A 1 257 ? 8.905 1.568 -7.202 1.00 94.31 257 HIS A C 1
ATOM 1691 O O . HIS A 1 257 ? 8.973 1.119 -8.345 1.00 94.31 257 HIS A O 1
ATOM 1697 N N . THR A 1 258 ? 8.940 2.879 -6.952 1.00 95.12 258 THR A N 1
ATOM 1698 C CA . THR A 1 258 ? 9.144 3.894 -7.999 1.00 95.12 258 THR A CA 1
ATOM 1699 C C . THR A 1 258 ? 10.430 4.678 -7.748 1.00 95.12 258 THR A C 1
ATOM 1701 O O . THR A 1 258 ? 10.501 5.503 -6.838 1.00 95.12 258 THR A O 1
ATOM 1704 N N . ALA A 1 259 ? 11.442 4.452 -8.584 1.00 94.81 259 ALA A N 1
ATOM 1705 C CA . ALA A 1 259 ? 12.748 5.091 -8.484 1.00 94.81 259 ALA A CA 1
ATOM 1706 C C . ALA A 1 259 ? 12.858 6.293 -9.433 1.00 94.81 259 ALA A C 1
ATOM 1708 O O . ALA A 1 259 ? 12.968 6.146 -10.653 1.00 94.81 259 ALA A O 1
ATOM 1709 N N . CYS A 1 260 ? 12.883 7.498 -8.870 1.00 93.75 260 CYS A N 1
ATOM 1710 C CA . CYS A 1 260 ? 13.079 8.753 -9.589 1.00 93.75 260 CYS A CA 1
ATOM 1711 C C . CYS A 1 260 ? 14.556 9.151 -9.537 1.00 93.75 260 CYS A C 1
ATOM 1713 O O . CYS A 1 260 ? 15.013 9.794 -8.589 1.00 93.75 260 CYS A O 1
ATOM 1715 N N . GLN A 1 261 ? 15.317 8.758 -10.562 1.00 91.56 261 GLN A N 1
ATOM 1716 C CA . GLN A 1 261 ? 16.768 8.944 -10.590 1.00 91.56 261 GLN A CA 1
ATOM 1717 C C . GLN A 1 261 ? 17.165 10.378 -11.005 1.00 91.56 261 GLN A C 1
ATOM 1719 O O . GLN A 1 261 ? 16.542 11.370 -10.626 1.00 91.56 261 GLN A O 1
ATOM 1724 N N . THR A 1 262 ? 18.265 10.534 -11.748 1.00 82.88 262 THR A N 1
ATOM 1725 C CA . THR A 1 262 ? 18.833 11.848 -12.070 1.00 82.88 262 THR A CA 1
ATOM 1726 C C . THR A 1 262 ? 18.200 12.473 -13.313 1.00 82.88 262 THR A C 1
ATOM 1728 O O . THR A 1 262 ? 18.155 11.859 -14.377 1.00 82.88 262 THR A O 1
ATOM 1731 N N . GLY A 1 263 ? 17.774 13.729 -13.195 1.00 83.56 263 GLY A N 1
ATOM 1732 C CA . GLY A 1 263 ? 17.172 14.518 -14.270 1.00 83.56 263 GLY A CA 1
ATOM 1733 C C . GLY A 1 263 ? 16.380 15.699 -13.706 1.00 83.56 263 GLY A 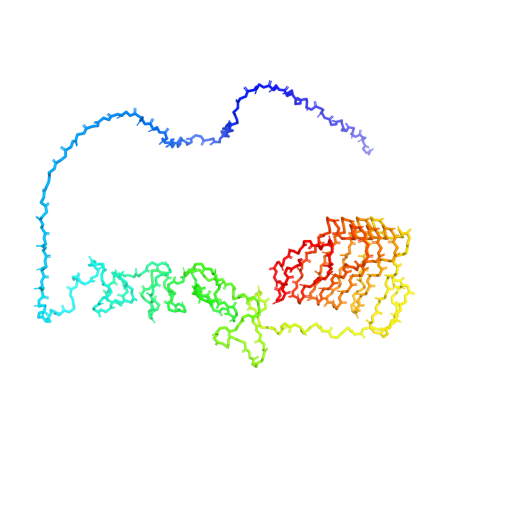C 1
ATOM 1734 O O . GLY A 1 263 ? 16.200 15.822 -12.496 1.00 83.56 263 GLY A O 1
ATOM 1735 N N . SER A 1 264 ? 15.917 16.596 -14.574 1.00 89.38 264 SER A N 1
ATOM 1736 C CA . SER A 1 264 ? 15.008 17.681 -14.185 1.00 89.38 264 SER A CA 1
ATOM 1737 C C . SER A 1 264 ? 13.559 17.227 -14.322 1.00 89.38 264 SER A C 1
ATOM 1739 O O . SER A 1 264 ? 13.173 16.746 -15.386 1.00 89.38 264 SER A O 1
ATOM 1741 N N . GLY A 1 265 ? 12.759 17.405 -13.265 1.00 90.19 265 GLY A N 1
ATOM 1742 C CA . GLY A 1 265 ? 11.322 17.111 -13.280 1.00 90.19 265 GLY A CA 1
ATOM 1743 C C . GLY A 1 265 ? 10.980 15.649 -13.577 1.00 90.19 265 GLY A C 1
ATOM 1744 O O . GLY A 1 265 ? 9.927 15.393 -14.148 1.00 90.19 265 GLY A O 1
ATOM 1745 N N . VAL A 1 266 ? 11.871 14.714 -13.224 1.00 94.25 266 VAL A N 1
ATOM 1746 C CA . VAL A 1 266 ? 11.801 13.282 -13.572 1.00 94.25 266 VAL A CA 1
ATOM 1747 C C . VAL A 1 266 ? 10.428 12.680 -13.280 1.00 94.25 266 VAL A C 1
ATOM 1749 O O . VAL A 1 266 ? 9.878 12.010 -14.143 1.00 94.25 266 VAL A O 1
ATOM 1752 N N . CYS A 1 267 ? 9.873 12.965 -12.102 1.00 95.31 267 CYS A N 1
ATOM 1753 C CA . CYS A 1 267 ? 8.593 12.437 -11.623 1.00 95.31 267 CYS A CA 1
ATOM 1754 C C . CYS A 1 267 ? 7.634 13.558 -11.199 1.00 95.31 267 CYS A C 1
ATOM 1756 O O . CYS A 1 267 ? 6.807 13.381 -10.309 1.00 95.31 267 CYS A O 1
ATOM 1758 N N . ASN A 1 268 ? 7.774 14.757 -11.773 1.00 94.94 268 ASN A N 1
ATOM 1759 C CA . ASN A 1 268 ? 6.867 15.854 -11.441 1.00 94.94 268 ASN A CA 1
ATOM 1760 C C . ASN A 1 268 ? 5.441 15.501 -11.893 1.00 94.94 268 ASN A C 1
ATOM 1762 O O . ASN A 1 268 ? 5.258 15.027 -13.011 1.00 94.94 268 ASN A O 1
ATOM 1766 N N . GLY A 1 269 ? 4.457 15.676 -11.010 1.00 93.56 269 GLY A N 1
ATOM 1767 C CA . GLY A 1 269 ? 3.069 15.285 -11.269 1.00 93.56 269 GLY A CA 1
ATOM 1768 C C . GLY A 1 269 ? 2.821 13.772 -11.256 1.00 93.56 269 GLY A C 1
ATOM 1769 O O . GLY A 1 269 ? 1.682 13.351 -11.452 1.00 93.56 269 GLY A O 1
ATOM 1770 N N . ALA A 1 270 ? 3.843 12.947 -11.000 1.00 95.69 270 ALA A N 1
ATOM 1771 C CA . ALA A 1 270 ? 3.667 11.504 -10.929 1.00 95.69 270 ALA A CA 1
ATOM 1772 C C . ALA A 1 270 ? 2.848 11.101 -9.692 1.00 95.69 270 ALA A C 1
ATOM 1774 O O . ALA A 1 270 ? 2.997 11.664 -8.604 1.00 95.69 270 ALA A O 1
ATOM 1775 N N . THR A 1 271 ? 1.993 10.097 -9.857 1.00 95.75 271 THR A N 1
ATOM 1776 C CA . THR A 1 271 ? 1.089 9.582 -8.825 1.00 95.75 271 THR A CA 1
ATOM 1777 C C . THR A 1 271 ? 1.184 8.066 -8.752 1.00 95.75 271 THR A C 1
ATOM 1779 O O . THR A 1 271 ? 1.200 7.386 -9.777 1.00 95.75 271 THR A O 1
ATOM 1782 N N . VAL A 1 272 ? 1.230 7.532 -7.536 1.00 95.81 272 VAL A N 1
ATOM 1783 C CA . VAL A 1 272 ? 1.274 6.090 -7.279 1.00 95.81 272 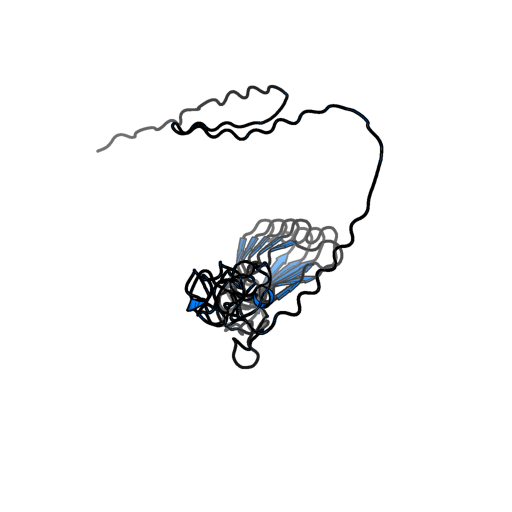VAL A CA 1
ATOM 1784 C C . VAL A 1 272 ? 0.099 5.736 -6.381 1.00 95.81 272 VAL A C 1
ATOM 1786 O O . VAL A 1 272 ? -0.027 6.254 -5.275 1.00 95.81 272 VAL A O 1
ATOM 1789 N N . SER A 1 273 ? -0.787 4.878 -6.872 1.00 94.75 273 SER A N 1
ATOM 1790 C CA . SER A 1 273 ? -1.865 4.280 -6.086 1.00 94.75 273 SER A CA 1
ATOM 1791 C C . SER A 1 273 ? -1.381 2.939 -5.562 1.00 94.75 273 SER A C 1
ATOM 1793 O O . SER A 1 273 ? -1.225 1.994 -6.338 1.00 94.75 273 SER A O 1
ATOM 1795 N N . CYS A 1 274 ? -1.090 2.892 -4.267 1.00 90.38 274 CYS A N 1
ATOM 1796 C CA . CYS A 1 274 ? -0.511 1.732 -3.616 1.00 90.38 274 CYS A CA 1
ATOM 1797 C C . CYS A 1 274 ? -1.539 0.602 -3.477 1.00 90.38 274 CYS A C 1
ATOM 1799 O O . CYS A 1 274 ? -2.738 0.841 -3.309 1.00 90.38 274 CYS A O 1
ATOM 1801 N N . GLY A 1 275 ? -1.045 -0.632 -3.576 1.00 84.50 275 GLY A N 1
ATOM 1802 C CA . GLY A 1 275 ? -1.819 -1.838 -3.319 1.00 84.50 275 GLY A CA 1
ATOM 1803 C C . GLY A 1 275 ? -1.593 -2.335 -1.898 1.00 84.50 275 GLY A C 1
ATOM 1804 O O . GLY A 1 275 ? -1.535 -1.529 -0.979 1.00 84.50 275 GLY A O 1
ATOM 1805 N N . PHE A 1 276 ? -1.501 -3.650 -1.712 1.00 77.06 276 PHE A N 1
ATOM 1806 C CA . PHE A 1 276 ? -1.416 -4.251 -0.377 1.00 77.06 276 PHE A CA 1
ATOM 1807 C C . PHE A 1 276 ? 0.008 -4.253 0.210 1.00 77.06 276 PHE A C 1
ATOM 1809 O O . PHE A 1 276 ? 0.192 -3.859 1.353 1.00 77.06 276 PHE A O 1
ATOM 1816 N N . GLU A 1 277 ? 1.018 -4.682 -0.543 1.00 84.00 277 GLU A N 1
ATOM 1817 C CA . GLU A 1 277 ? 2.397 -4.780 -0.040 1.00 84.00 277 GLU A CA 1
ATOM 1818 C C . GLU A 1 277 ? 3.108 -3.417 0.051 1.00 84.00 277 GLU A C 1
ATOM 1820 O O . GLU A 1 277 ? 2.531 -2.359 -0.226 1.00 84.00 277 GLU A O 1
ATOM 1825 N N . ALA A 1 278 ? 4.387 -3.448 0.439 1.00 86.12 278 ALA A N 1
ATOM 1826 C CA . ALA A 1 278 ? 5.235 -2.269 0.546 1.00 86.12 278 ALA A CA 1
ATOM 1827 C C . ALA A 1 278 ? 5.213 -1.414 -0.733 1.00 86.12 278 ALA A C 1
ATOM 1829 O O . ALA A 1 278 ? 5.530 -1.868 -1.833 1.00 86.12 278 ALA A O 1
ATOM 1830 N N . CYS A 1 279 ? 4.863 -0.145 -0.564 1.00 89.56 279 CYS A N 1
ATOM 1831 C CA . CYS A 1 279 ? 4.777 0.872 -1.592 1.00 89.56 279 CYS A CA 1
ATOM 1832 C C . CYS A 1 279 ? 5.798 1.959 -1.274 1.00 89.56 279 CYS A C 1
ATOM 1834 O O . CYS A 1 279 ? 5.634 2.744 -0.339 1.00 89.56 279 CYS A O 1
ATOM 1836 N N . THR A 1 280 ? 6.889 1.971 -2.030 1.00 91.38 280 THR A N 1
ATOM 1837 C CA . THR A 1 280 ? 8.040 2.828 -1.752 1.00 91.38 280 THR A CA 1
ATOM 1838 C C . THR A 1 280 ? 8.447 3.619 -2.980 1.00 91.38 280 THR A C 1
ATOM 1840 O O . THR A 1 280 ? 8.130 3.301 -4.129 1.00 91.38 280 THR A O 1
ATOM 1843 N N . CYS A 1 281 ? 9.179 4.686 -2.728 1.00 91.81 281 CYS A N 1
ATOM 1844 C CA . CYS A 1 281 ? 9.668 5.586 -3.746 1.00 91.81 281 CYS A CA 1
ATOM 1845 C C . CYS A 1 281 ? 10.978 6.204 -3.285 1.00 91.81 281 CYS A C 1
ATOM 1847 O O . CYS A 1 281 ? 11.226 6.367 -2.092 1.00 91.81 281 CYS A O 1
ATOM 1849 N N . GLU A 1 282 ? 11.807 6.586 -4.243 1.00 90.75 282 GLU A N 1
ATOM 1850 C CA . GLU A 1 282 ? 13.042 7.309 -3.968 1.00 90.75 282 GLU A CA 1
ATOM 1851 C C . GLU A 1 282 ? 13.289 8.380 -5.029 1.00 90.75 282 GLU A C 1
ATOM 1853 O O . GLU A 1 282 ? 12.857 8.250 -6.174 1.00 90.75 282 GLU A O 1
ATOM 1858 N N . GLY A 1 283 ? 13.983 9.457 -4.656 1.00 83.62 283 GLY A N 1
ATOM 1859 C CA . GLY A 1 283 ? 14.394 10.505 -5.589 1.00 83.62 283 GLY A CA 1
ATOM 1860 C C . GLY A 1 283 ? 14.750 11.821 -4.903 1.00 83.62 283 GLY A C 1
ATOM 1861 O O . GLY A 1 283 ? 14.229 12.145 -3.844 1.00 83.62 283 GLY A O 1
ATOM 1862 N N . ALA A 1 284 ? 15.664 12.596 -5.498 1.00 65.44 284 ALA A N 1
ATOM 1863 C CA . ALA A 1 284 ? 16.265 13.762 -4.832 1.00 65.44 284 ALA A CA 1
ATOM 1864 C C . ALA A 1 284 ? 15.673 15.134 -5.226 1.00 65.44 284 ALA A C 1
ATOM 1866 O O . ALA A 1 284 ? 15.927 16.116 -4.531 1.00 65.44 284 ALA A O 1
ATOM 1867 N N . ALA A 1 285 ? 14.941 15.243 -6.346 1.00 69.69 285 ALA A N 1
ATOM 1868 C CA . ALA A 1 285 ? 14.500 16.542 -6.895 1.00 69.69 285 ALA A CA 1
ATOM 1869 C C . ALA A 1 285 ? 13.012 16.627 -7.286 1.00 69.69 285 ALA A C 1
ATOM 1871 O O . ALA A 1 285 ? 12.456 17.722 -7.345 1.00 69.69 285 ALA A O 1
ATOM 1872 N N . SER A 1 286 ? 12.365 15.496 -7.562 1.00 83.38 286 SER A N 1
ATOM 1873 C CA . SER A 1 286 ? 10.928 15.400 -7.826 1.00 83.38 286 SER A CA 1
ATOM 1874 C C . SER A 1 286 ? 10.497 13.989 -7.472 1.00 83.38 286 SER A C 1
ATOM 1876 O O . SER A 1 286 ? 10.938 13.049 -8.137 1.00 83.38 286 SER A O 1
ATOM 1878 N N . THR A 1 287 ? 9.694 13.853 -6.429 1.00 88.12 287 THR A N 1
ATOM 1879 C CA . THR A 1 287 ? 9.167 12.573 -5.976 1.00 88.12 287 THR A CA 1
ATOM 1880 C C . THR A 1 287 ? 7.684 12.444 -6.333 1.00 88.12 287 THR A C 1
ATOM 1882 O O . THR A 1 287 ? 7.002 13.464 -6.494 1.00 88.12 287 THR A O 1
ATOM 1885 N N . PRO A 1 288 ? 7.180 11.216 -6.540 1.00 92.75 288 PRO A N 1
ATOM 1886 C CA . PRO A 1 288 ? 5.774 11.005 -6.839 1.00 92.75 288 PRO A CA 1
ATOM 1887 C C . PRO A 1 288 ? 4.915 11.235 -5.592 1.00 92.75 288 PRO A C 1
ATOM 1889 O O . PRO A 1 288 ? 5.371 11.091 -4.462 1.00 92.75 288 PRO A O 1
ATOM 1892 N N . THR A 1 289 ? 3.636 11.539 -5.791 1.00 92.44 289 THR A N 1
ATOM 1893 C CA . THR A 1 289 ? 2.662 11.505 -4.693 1.00 92.44 289 THR A CA 1
ATOM 1894 C C . THR A 1 289 ? 2.185 10.071 -4.486 1.00 92.44 289 THR A C 1
ATOM 1896 O O . THR A 1 289 ? 1.619 9.478 -5.408 1.00 92.44 289 THR A O 1
ATOM 1899 N N . LEU A 1 290 ? 2.378 9.523 -3.284 1.00 91.62 290 LEU A N 1
ATOM 1900 C CA . LEU A 1 290 ? 1.824 8.222 -2.908 1.00 91.62 290 LEU A CA 1
ATOM 1901 C C . LEU A 1 290 ? 0.400 8.369 -2.360 1.00 91.62 290 LEU A C 1
ATOM 1903 O O . LEU A 1 290 ? 0.127 9.205 -1.499 1.00 91.62 290 LEU A O 1
ATOM 1907 N N . SER A 1 291 ? -0.504 7.514 -2.828 1.00 92.00 291 SER A N 1
ATOM 1908 C CA . SER A 1 291 ? -1.803 7.262 -2.213 1.00 92.00 291 SER A CA 1
ATOM 1909 C C . SER A 1 291 ? -1.763 5.873 -1.584 1.00 92.00 291 SER A C 1
ATOM 1911 O O . SER A 1 291 ? -1.904 4.872 -2.283 1.00 92.00 291 SER A O 1
ATOM 1913 N N . CYS A 1 292 ? -1.523 5.826 -0.271 1.00 81.12 292 CYS A N 1
ATOM 1914 C CA . CYS A 1 292 ? -1.206 4.587 0.442 1.00 81.12 292 CYS A CA 1
ATOM 1915 C C . CYS A 1 292 ? -2.360 3.569 0.479 1.00 81.12 292 CYS A C 1
ATOM 1917 O O . CYS A 1 292 ? -2.120 2.371 0.446 1.00 81.12 292 CYS A O 1
ATOM 1919 N N . GLY A 1 293 ? -3.624 4.005 0.509 1.00 77.12 293 GLY A N 1
ATOM 1920 C CA . GLY A 1 293 ? -4.759 3.073 0.541 1.00 77.12 293 GLY A CA 1
ATOM 1921 C C . GLY A 1 293 ? -4.650 2.057 1.687 1.00 77.12 293 GLY A C 1
ATOM 1922 O O . GLY A 1 293 ? -4.588 2.453 2.847 1.00 77.12 293 GLY A O 1
ATOM 1923 N N . SER A 1 294 ? -4.628 0.766 1.344 1.00 70.19 294 SER A N 1
ATOM 1924 C CA . SER A 1 294 ? -4.494 -0.367 2.277 1.00 70.19 294 SER A CA 1
ATOM 1925 C C . SER A 1 294 ? -3.072 -0.943 2.334 1.00 70.19 294 SER A C 1
ATOM 1927 O O . SER A 1 294 ? -2.906 -2.083 2.756 1.00 70.19 294 SER A O 1
ATOM 1929 N N . SER A 1 295 ? -2.059 -0.207 1.869 1.00 75.50 295 SER A N 1
ATOM 1930 C CA . SER A 1 295 ? -0.686 -0.708 1.842 1.00 75.50 295 SER A CA 1
ATOM 1931 C C . SER A 1 295 ? -0.142 -0.931 3.244 1.00 75.50 295 SER A C 1
ATOM 1933 O O . SER A 1 295 ? -0.262 -0.057 4.104 1.00 75.50 295 SER A O 1
ATOM 1935 N N . CYS A 1 296 ? 0.537 -2.050 3.426 1.00 70.69 296 CYS A N 1
ATOM 1936 C CA . CYS A 1 296 ? 1.099 -2.468 4.693 1.00 70.69 296 CYS A CA 1
ATOM 1937 C C . CYS A 1 296 ? 2.408 -1.734 5.044 1.00 70.69 296 CYS A C 1
ATOM 1939 O O . CYS A 1 296 ? 2.753 -1.581 6.212 1.00 70.69 296 CYS A O 1
ATOM 1941 N N . GLY A 1 297 ? 3.099 -1.200 4.031 1.00 75.62 297 GLY A N 1
ATOM 1942 C CA . GLY A 1 297 ? 4.215 -0.274 4.187 1.00 75.62 297 GLY A CA 1
ATOM 1943 C C . GLY A 1 297 ? 4.087 0.860 3.180 1.00 75.62 297 GLY A C 1
ATOM 1944 O O . GLY A 1 297 ? 4.125 0.618 1.979 1.00 75.62 297 GLY A O 1
ATOM 1945 N N . CYS A 1 298 ? 3.922 2.094 3.650 1.00 80.19 298 CYS A N 1
ATOM 1946 C CA . CYS A 1 298 ? 3.900 3.284 2.801 1.00 80.19 298 CYS A CA 1
ATOM 1947 C C . CYS A 1 298 ? 4.696 4.383 3.470 1.00 80.19 298 CYS A C 1
ATOM 1949 O O . CYS A 1 298 ? 4.257 4.950 4.473 1.00 80.19 298 CYS A O 1
ATOM 1951 N N . GLU A 1 299 ? 5.859 4.685 2.911 1.00 75.31 299 GLU A N 1
ATOM 1952 C CA . GLU A 1 299 ? 6.673 5.787 3.395 1.00 75.31 299 GLU A CA 1
ATOM 1953 C C . GLU A 1 299 ? 6.612 6.928 2.380 1.00 75.31 299 GLU A C 1
ATOM 1955 O O . GLU A 1 299 ? 6.897 6.705 1.200 1.00 75.31 299 GLU A O 1
ATOM 1960 N N . PRO A 1 300 ? 6.184 8.136 2.791 1.00 75.56 300 PRO A N 1
ATOM 1961 C CA . PRO A 1 300 ? 6.141 9.266 1.884 1.00 75.56 300 PRO A CA 1
ATOM 1962 C C . PRO A 1 300 ? 7.539 9.589 1.352 1.00 75.56 300 PRO A C 1
ATOM 1964 O O . PRO A 1 300 ? 8.519 9.646 2.096 1.00 75.56 300 PRO A O 1
ATOM 1967 N N . CYS A 1 301 ? 7.575 9.833 0.048 1.00 77.31 301 CYS A N 1
ATOM 1968 C CA . CYS A 1 301 ? 8.668 10.476 -0.657 1.00 77.31 301 CYS A CA 1
ATOM 1969 C C . CYS A 1 301 ? 8.707 12.000 -0.377 1.00 77.31 301 CYS A C 1
ATOM 1971 O O . CYS A 1 301 ? 9.658 12.633 -0.881 1.00 77.31 301 CYS A O 1
#

pLDDT: mean 80.81, std 20.73, range [34.34, 98.5]

Sequence (301 aa):
MPAAISFRPALLGATFVATAAGCTSILDFGGYSYVDGTGGETSTGGGAALGGGGAGSGGGTGTGTPAGVGDCADDTRDGNETDVDCGGTCPPCTQGKMCELPTDCATGFCVDGRCCNDECAGTCRACSADKTGTADGLCTLIASGDDPDDECAAADTCNGDGSCGQCDMTPAAPGGTCPAVCDSCAGDTCIIQCSAGECKRAAVTCPADWNCTVDCDGAQACDGAMVGCSDYLCTVICNGNEACHDLTVACGKGACHTACQTGSGVCNGATVSCGFEACTCEGAASTPTLSCGSSCGCEPC

Foldseek 3Di:
DDDDDDDDDDDDDDDDDDDDDDDDDDDDDDDDDDDDDDDDDDDDDDDDDDDDDDDDPDDDPDDDDPPDDPQLPPQDPDDQAQFRNFADVGHADEAQTFYDALRNHPCSEQWPRTQAVDVLPFLQWGQPCVQQVDGHRYIAGGAFQDCPPVSDPDQWHGQRPRDTGDAPPFDQQPADPADPLAPDDDGQEGEHEQPPQNQQLHAREDDESGAYEDEQAEACSNANGEYEEYLGHYEYEFHEACSQHLYEYEYENYAYEYEQEDYHNRQHNYEYEDHRHAYYYDDDHHTYHYDCPSYNHDDGD

Secondary structure (DSSP, 8-state):
-PPP---PPP----------S--------SS-----------------------------------S-SSGGGSSS--TT-SBTTBSTTSSPBPTTSB-SSGGGBTTS-EETTEE-SS---STTEE-SHHHHSS-TT--EEPPTT--TT--SSTT-EE-SSSSEE-TT-PPPP---SPPTT-SEEETTEEEEEEETTTTTT-EEEPPTTSEEEEEEESTTTTTT-EEE--SS-EEEEEESTTTTTT-EEE--SS-EEEEE-SSSSTTTT-EEE--SS-EEEEESS--PEEE-TT-S-B---

Radius of gyration: 31.1 Å; chains: 1; bounding box: 61×68×98 Å